Protein AF-0000000075747148 (afdb_homodimer)

Solvent-accessible surface area (backbone atoms only — not comparable to full-atom values): 17954 Å² total; per-residue (Å²): 132,79,80,72,51,64,66,56,48,50,50,40,37,49,41,50,53,35,24,72,72,64,70,42,22,40,67,69,57,52,17,61,75,68,70,52,53,68,69,58,44,52,55,50,46,50,53,37,30,73,72,53,28,33,46,72,50,90,99,42,62,33,43,66,30,76,62,20,45,56,53,25,51,53,54,46,47,45,29,48,55,43,22,47,46,33,25,64,72,48,61,38,57,66,69,58,15,46,54,37,15,65,54,39,43,75,50,56,47,70,67,60,50,51,34,48,53,50,49,53,50,45,40,60,63,35,76,69,40,26,72,67,46,48,50,48,48,52,49,21,63,73,49,74,66,52,69,85,54,54,64,62,51,51,50,47,45,49,47,50,49,28,62,71,62,64,61,116,132,80,82,72,51,65,65,56,46,51,51,40,37,49,41,51,53,35,25,73,72,65,72,42,22,40,67,68,57,52,18,62,76,67,71,51,52,66,70,59,46,52,54,50,46,49,54,36,29,74,71,52,28,31,47,69,49,90,99,43,60,33,42,66,31,75,62,21,45,55,52,27,50,53,55,44,46,46,27,48,54,44,23,46,46,36,26,64,70,47,62,36,56,66,69,59,15,46,54,39,16,65,54,39,43,76,48,56,48,70,68,58,50,53,34,49,52,50,50,53,50,45,40,61,65,35,76,69,38,25,71,67,47,49,48,49,48,51,49,20,63,72,51,74,66,52,69,84,55,55,64,61,50,52,51,46,44,50,48,51,48,29,62,71,62,64,62,114

Organism: Desulfohalobium retbaense (strain ATCC 49708 / DSM 5692 / JCM 16813 / HR100) (NCBI:txid485915)

Structure (mmCIF, N/CA/C/O backbone):
data_AF-0000000075747148-model_v1
#
loop_
_entity.id
_entity.type
_entity.pdbx_description
1 polymer 'Transcriptional regulator MntR'
#
loop_
_atom_site.group_PDB
_atom_site.id
_atom_site.type_symbol
_atom_site.label_atom_id
_atom_site.label_alt_id
_atom_site.label_comp_id
_atom_site.label_asym_id
_atom_site.label_entity_id
_atom_site.label_seq_id
_atom_site.pdbx_PDB_ins_code
_atom_site.Cartn_x
_atom_site.Cartn_y
_atom_site.Cartn_z
_atom_site.occupancy
_atom_site.B_iso_or_equiv
_atom_site.auth_seq_id
_atom_site.auth_comp_id
_atom_site.auth_asym_id
_atom_site.auth_atom_id
_atom_site.pdbx_PDB_model_num
ATOM 1 N N . MET A 1 1 ? -8.609 2.646 22.359 1 50.19 1 MET A N 1
ATOM 2 C CA . MET A 1 1 ? -9.633 3.238 21.516 1 50.19 1 MET A CA 1
ATOM 3 C C . MET A 1 1 ? -9.828 2.41 20.25 1 50.19 1 MET A C 1
ATOM 5 O O . MET A 1 1 ? -8.898 1.751 19.781 1 50.19 1 MET A O 1
ATOM 9 N N . ALA A 1 2 ? -11.055 2.432 19.797 1 63.69 2 ALA A N 1
ATOM 10 C CA . ALA A 1 2 ? -11.383 1.629 18.625 1 63.69 2 ALA A CA 1
ATOM 11 C C . ALA A 1 2 ? -10.734 2.197 17.359 1 63.69 2 ALA A C 1
ATOM 13 O O . ALA A 1 2 ? -10.523 3.408 17.266 1 63.69 2 ALA A O 1
ATOM 14 N N . LYS A 1 3 ? -10.406 1.366 16.5 1 84.19 3 LYS A N 1
ATOM 15 C CA . LYS A 1 3 ? -9.805 1.753 15.234 1 84.19 3 LYS A CA 1
ATOM 16 C C . LYS A 1 3 ? -10.766 2.586 14.398 1 84.19 3 LYS A C 1
ATOM 18 O O . LYS A 1 3 ? -11.938 2.238 14.266 1 84.19 3 LYS A O 1
ATOM 23 N N . LEU A 1 4 ? -10.383 3.701 14.086 1 92.94 4 LEU A N 1
ATOM 24 C CA . LEU A 1 4 ? -11.172 4.574 13.227 1 92.94 4 LEU A CA 1
ATOM 25 C C . LEU A 1 4 ? -11.352 3.957 11.844 1 92.94 4 LEU A C 1
ATOM 27 O O . LEU A 1 4 ? -10.453 3.291 11.336 1 92.94 4 LEU A O 1
ATOM 31 N N . SER A 1 5 ? -12.562 4.16 11.289 1 94.75 5 SER A N 1
ATOM 32 C CA . SER A 1 5 ? -12.758 3.773 9.891 1 94.75 5 SER A CA 1
ATOM 33 C C . SER A 1 5 ? -11.875 4.605 8.961 1 94.75 5 SER A C 1
ATOM 35 O O . SER A 1 5 ? -11.477 5.719 9.305 1 94.75 5 SER A O 1
ATOM 37 N N . PRO A 1 6 ? -11.625 4.039 7.762 1 95.19 6 PRO A N 1
ATOM 38 C CA . PRO A 1 6 ? -10.836 4.805 6.789 1 95.19 6 PRO A CA 1
ATOM 39 C C . PRO A 1 6 ? -11.438 6.176 6.5 1 95.19 6 PRO A C 1
ATOM 41 O O . PRO A 1 6 ? -10.711 7.164 6.391 1 95.19 6 PRO A O 1
ATOM 44 N N . THR A 1 7 ? -12.75 6.223 6.43 1 95.62 7 THR A N 1
ATOM 45 C CA . THR A 1 7 ? -13.422 7.484 6.148 1 95.62 7 THR A CA 1
ATOM 46 C C . THR A 1 7 ? -13.188 8.484 7.273 1 95.62 7 THR A C 1
ATOM 48 O O . THR A 1 7 ? -12.859 9.648 7.02 1 95.62 7 THR A O 1
ATOM 51 N N . LEU A 1 8 ? -13.344 8.078 8.461 1 96.81 8 LEU A N 1
ATOM 52 C CA . LEU A 1 8 ? -13.133 8.977 9.594 1 96.81 8 LEU A CA 1
ATOM 53 C C . LEU A 1 8 ? -11.672 9.406 9.688 1 96.81 8 LEU A C 1
ATOM 55 O O . LEU A 1 8 ? -11.383 10.539 10.086 1 96.81 8 LEU A O 1
ATOM 59 N N . GLU A 1 9 ? -10.781 8.484 9.305 1 96.75 9 GLU A N 1
ATOM 60 C CA . GLU A 1 9 ? -9.375 8.867 9.234 1 96.75 9 GLU A CA 1
ATOM 61 C C . GLU A 1 9 ? -9.148 9.984 8.219 1 96.75 9 GLU A C 1
ATOM 63 O O . GLU A 1 9 ? -8.391 10.922 8.484 1 96.75 9 GLU A O 1
ATOM 68 N N . ASP A 1 10 ? -9.805 9.891 7.152 1 97 10 ASP A N 1
ATOM 69 C CA . ASP A 1 10 ? -9.68 10.914 6.117 1 97 10 ASP A CA 1
ATOM 70 C C . ASP A 1 10 ? -10.18 12.266 6.617 1 97 10 ASP A C 1
ATOM 72 O O . ASP A 1 10 ? -9.578 13.305 6.32 1 97 10 ASP A O 1
ATOM 76 N N . TYR A 1 11 ? -11.281 12.234 7.312 1 97.19 11 TYR A N 1
ATOM 77 C CA . TYR A 1 11 ? -11.812 13.469 7.879 1 97.19 11 TYR A CA 1
ATOM 78 C C . TYR A 1 11 ? -10.836 14.078 8.875 1 97.19 11 TYR A C 1
ATOM 80 O O . TYR A 1 11 ? -10.602 15.289 8.875 1 97.19 11 TYR A O 1
ATOM 88 N N . LEU A 1 12 ? -10.328 13.242 9.695 1 96.5 12 LEU A N 1
ATOM 89 C CA . LEU A 1 12 ? -9.375 13.711 10.695 1 96.5 12 LEU A CA 1
ATOM 90 C C . LEU A 1 12 ? -8.148 14.32 10.031 1 96.5 12 LEU A C 1
ATOM 92 O O . LEU A 1 12 ? -7.652 15.367 10.469 1 96.5 12 LEU A O 1
ATOM 96 N N . GLU A 1 13 ? -7.68 13.648 9.062 1 96.06 13 GLU A N 1
ATOM 97 C CA . GLU A 1 13 ? -6.539 14.148 8.305 1 96.06 13 GLU A CA 1
ATOM 98 C C . GLU A 1 13 ? -6.84 15.516 7.699 1 96.06 13 GLU A C 1
ATOM 100 O O . GLU A 1 13 ? -5.992 16.422 7.73 1 96.06 13 GLU A O 1
ATOM 105 N N . THR A 1 14 ? -7.988 15.672 7.125 1 96.31 14 THR A N 1
ATOM 106 C CA . THR A 1 14 ? -8.398 16.922 6.484 1 96.31 14 THR A CA 1
ATOM 107 C C . THR A 1 14 ? -8.508 18.047 7.508 1 96.31 14 THR A C 1
ATOM 109 O O . THR A 1 14 ? -8.055 19.156 7.262 1 96.31 14 THR A O 1
ATOM 112 N N . ILE A 1 15 ? -9.078 17.703 8.617 1 96.62 15 ILE A N 1
ATOM 113 C CA . ILE A 1 15 ? -9.219 18.703 9.68 1 96.62 15 ILE A CA 1
ATOM 114 C C . ILE A 1 15 ? -7.832 19.141 10.156 1 96.62 15 ILE A C 1
ATOM 116 O O . ILE A 1 15 ? -7.59 20.328 10.352 1 96.62 15 ILE A O 1
ATOM 120 N N . PHE A 1 16 ? -6.945 18.188 10.336 1 96.06 16 PHE A N 1
ATOM 121 C CA . PHE A 1 16 ? -5.57 18.469 10.734 1 96.06 16 PHE A CA 1
ATOM 122 C C . PHE A 1 16 ? -4.914 19.438 9.758 1 96.06 16 PHE A C 1
ATOM 124 O O . PHE A 1 16 ? -4.301 20.422 10.164 1 96.06 16 PHE A O 1
ATOM 131 N N . LEU A 1 17 ? -5.047 19.141 8.516 1 93.94 17 LEU A N 1
ATOM 132 C CA . LEU A 1 17 ? -4.43 19.953 7.473 1 93.94 17 LEU A CA 1
ATOM 133 C C . LEU A 1 17 ? -5.016 21.375 7.465 1 93.94 17 LEU A C 1
ATOM 135 O O . LEU A 1 17 ? -4.273 22.359 7.422 1 93.94 17 LEU A O 1
ATOM 139 N N . LEU A 1 18 ? -6.301 21.484 7.5 1 94.5 18 LEU A N 1
ATOM 140 C CA . LEU A 1 18 ? -6.984 22.766 7.434 1 94.5 18 LEU A CA 1
ATOM 141 C C . LEU A 1 18 ? -6.688 23.609 8.672 1 94.5 18 LEU A C 1
ATOM 143 O O . LEU A 1 18 ? -6.539 24.828 8.578 1 94.5 18 LEU A O 1
ATOM 147 N N . GLU A 1 19 ? -6.645 22.938 9.789 1 92.19 19 GLU A N 1
ATOM 148 C CA . GLU A 1 19 ? -6.316 23.641 11.023 1 92.19 19 GLU A CA 1
ATOM 149 C C . GLU A 1 19 ? -4.891 24.188 10.984 1 92.19 19 GLU A C 1
ATOM 151 O O . GLU A 1 19 ? -4.625 25.281 11.477 1 92.19 19 GLU A O 1
ATOM 156 N N . SER A 1 20 ? -4.035 23.406 10.461 1 87.81 20 SER A N 1
ATOM 157 C CA . SER A 1 20 ? -2.637 23.812 10.359 1 87.81 20 SER A CA 1
ATOM 158 C C . SER A 1 20 ? -2.48 25 9.414 1 87.81 20 SER A C 1
ATOM 160 O O . SER A 1 20 ? -1.594 25.828 9.602 1 87.81 20 SER A O 1
ATOM 162 N N . GLU A 1 21 ? -3.332 25.078 8.453 1 86.19 21 GLU A N 1
ATOM 163 C CA . GLU A 1 21 ? -3.254 26.141 7.449 1 86.19 21 GLU A CA 1
ATOM 164 C C . GLU A 1 21 ? -4.02 27.391 7.898 1 86.19 21 GLU A C 1
ATOM 166 O O . GLU A 1 21 ? -3.57 28.516 7.676 1 86.19 21 GLU A O 1
ATOM 171 N N . HIS A 1 22 ? -5.25 27.234 8.398 1 81 22 HIS A N 1
ATOM 172 C CA . HIS A 1 22 ? -6.145 28.359 8.641 1 81 22 HIS A CA 1
ATOM 173 C C . HIS A 1 22 ? -6.543 28.453 10.109 1 81 22 HIS A C 1
ATOM 175 O O . HIS A 1 22 ? -7.5 29.141 10.461 1 81 22 HIS A O 1
ATOM 181 N N . LYS A 1 23 ? -5.918 27.703 10.945 1 77.38 23 LYS A N 1
ATOM 182 C CA . LYS A 1 23 ? -6.152 27.688 12.383 1 77.38 23 LYS A CA 1
ATOM 183 C C . LYS A 1 23 ? -7.402 26.891 12.727 1 77.38 23 LYS A C 1
ATOM 185 O O . LYS A 1 23 ? -7.527 26.359 13.836 1 77.38 23 LYS A O 1
ATOM 190 N N . ALA A 1 24 ? -8.445 26.969 11.836 1 81.19 24 ALA A N 1
ATOM 191 C CA . ALA A 1 24 ? -9.625 26.141 12.055 1 81.19 24 ALA A CA 1
ATOM 192 C C . ALA A 1 24 ? -10.172 25.609 10.734 1 81.19 24 ALA A C 1
ATOM 194 O O . ALA A 1 24 ? -9.914 26.172 9.672 1 81.19 24 ALA A O 1
ATOM 195 N N . ALA A 1 25 ? -10.93 24.422 10.914 1 91.5 25 ALA A N 1
ATOM 196 C CA . ALA A 1 25 ? -11.531 23.812 9.734 1 91.5 25 ALA A CA 1
ATOM 197 C C . ALA A 1 25 ? -13.039 24.062 9.695 1 91.5 25 ALA A C 1
ATOM 199 O O . ALA A 1 25 ? -13.75 23.797 10.664 1 91.5 25 ALA A O 1
ATOM 200 N N . ARG A 1 26 ? -13.484 24.625 8.641 1 92.12 26 ARG A N 1
ATOM 201 C CA . ARG A 1 26 ? -14.922 24.828 8.461 1 92.12 26 ARG A CA 1
ATOM 202 C C . ARG A 1 26 ? -15.539 23.656 7.695 1 92.12 26 ARG A C 1
ATOM 204 O O . ARG A 1 26 ? -14.914 23.109 6.789 1 92.12 26 ARG A O 1
ATOM 211 N N . PRO A 1 27 ? -16.797 23.344 8.094 1 93.19 27 PRO A N 1
ATOM 212 C CA . PRO A 1 27 ? -17.453 22.203 7.43 1 93.19 27 PRO A CA 1
ATOM 213 C C . PRO A 1 27 ? -17.453 22.344 5.906 1 93.19 27 PRO A C 1
ATOM 215 O O . PRO A 1 27 ? -17.266 21.344 5.199 1 93.19 27 PRO A O 1
ATOM 218 N N . LYS A 1 28 ? -17.609 23.547 5.426 1 92.38 28 LYS A N 1
ATOM 219 C CA . LYS A 1 28 ? -17.609 23.75 3.98 1 92.38 28 LYS A CA 1
ATOM 220 C C . LYS A 1 28 ? -16.266 23.406 3.361 1 92.38 28 LYS A C 1
ATOM 222 O O . LYS A 1 28 ? -16.203 22.812 2.279 1 92.38 28 LYS A O 1
ATOM 227 N N . ASP A 1 29 ? -15.25 23.781 4.016 1 94.12 29 ASP A N 1
ATOM 228 C CA . ASP A 1 29 ? -13.898 23.5 3.527 1 94.12 29 ASP A CA 1
ATOM 229 C C . ASP A 1 29 ? -13.602 22 3.582 1 94.12 29 ASP A C 1
ATOM 231 O O . ASP A 1 29 ? -12.938 21.453 2.691 1 94.12 29 ASP A O 1
ATOM 235 N N . ILE A 1 30 ? -14.047 21.344 4.582 1 95.44 30 ILE A N 1
ATOM 236 C CA . ILE A 1 30 ? -13.867 19.906 4.73 1 95.44 30 ILE A CA 1
ATOM 237 C C . ILE A 1 30 ? -14.57 19.188 3.584 1 95.44 30 ILE A C 1
ATOM 239 O O . ILE A 1 30 ? -13.984 18.297 2.953 1 95.44 30 ILE A O 1
ATOM 243 N N . ALA A 1 31 ? -15.797 19.641 3.33 1 95.62 31 ALA A N 1
ATOM 244 C CA . ALA A 1 31 ? -16.578 19.047 2.256 1 95.62 31 ALA A CA 1
ATOM 245 C C . ALA A 1 31 ? -15.875 19.203 0.91 1 95.62 31 ALA A C 1
ATOM 247 O O . ALA A 1 31 ? -15.82 18.25 0.12 1 95.62 31 ALA A O 1
ATOM 248 N N . SER A 1 32 ? -15.352 20.359 0.679 1 95.06 32 SER A N 1
ATOM 249 C CA . SER A 1 32 ? -14.656 20.641 -0.569 1 95.06 32 SER A CA 1
ATOM 250 C C . SER A 1 32 ? -13.391 19.812 -0.707 1 95.06 32 SER A C 1
ATOM 252 O O . SER A 1 32 ? -13.117 19.25 -1.773 1 95.06 32 SER A O 1
ATOM 254 N N . ASN A 1 33 ? -12.633 19.672 0.36 1 93.88 33 ASN A N 1
ATOM 255 C CA . ASN A 1 33 ? -11.375 18.938 0.344 1 93.88 33 ASN A CA 1
ATOM 256 C C . ASN A 1 33 ? -11.602 17.453 0.092 1 93.88 33 ASN A C 1
ATOM 258 O O . ASN A 1 33 ? -10.797 16.797 -0.569 1 93.88 33 ASN A O 1
ATOM 262 N N . LEU A 1 34 ? -12.641 16.938 0.629 1 95.44 34 LEU A N 1
ATOM 263 C CA . LEU A 1 34 ? -12.914 15.508 0.524 1 95.44 34 LEU A CA 1
ATOM 264 C C . LEU A 1 34 ? -13.852 15.211 -0.637 1 95.44 34 LEU A C 1
ATOM 266 O O . LEU A 1 34 ? -14.102 14.055 -0.967 1 9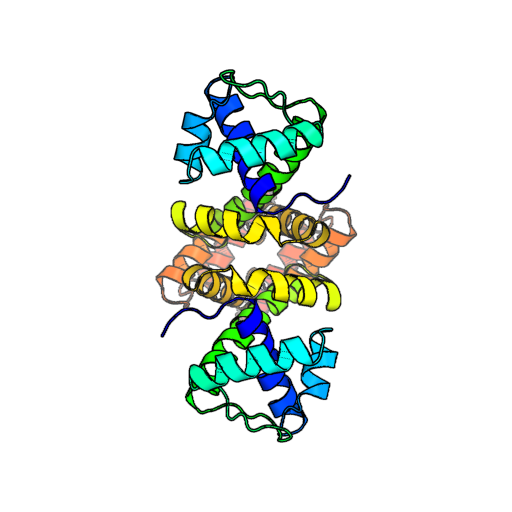5.44 34 LEU A O 1
ATOM 270 N N . ASN A 1 35 ? -14.398 16.234 -1.273 1 95.69 35 ASN A N 1
ATOM 271 C CA . ASN A 1 35 ? -15.359 16.109 -2.367 1 95.69 35 ASN A CA 1
ATOM 272 C C . ASN A 1 35 ? -16.578 15.289 -1.955 1 95.69 35 ASN A C 1
ATOM 274 O O . ASN A 1 35 ? -16.922 14.305 -2.611 1 95.69 35 ASN A O 1
ATOM 278 N N . VAL A 1 36 ? -17.188 15.688 -0.849 1 96.62 36 VAL A N 1
ATOM 279 C CA . VAL A 1 36 ? -18.391 15.023 -0.33 1 96.62 36 VAL A CA 1
ATOM 280 C C . VAL A 1 36 ? -19.469 16.062 -0.041 1 96.62 36 VAL A C 1
ATOM 282 O O . VAL A 1 36 ? -19.203 17.266 -0.069 1 96.62 36 VAL A O 1
ATOM 285 N N . GLN A 1 37 ? -20.625 15.578 0.269 1 95.12 37 GLN A N 1
ATOM 286 C CA . GLN A 1 37 ? -21.766 16.438 0.577 1 95.12 37 GLN A CA 1
ATOM 287 C C . GLN A 1 37 ? -21.719 16.906 2.031 1 95.12 37 GLN A C 1
ATOM 289 O O . GLN A 1 37 ? -21.172 16.219 2.893 1 95.12 37 GLN A O 1
ATOM 294 N N . ARG A 1 38 ? -22.391 18.047 2.246 1 91.62 38 ARG A N 1
ATOM 295 C CA . ARG A 1 38 ? -22.406 18.641 3.574 1 91.62 38 ARG A CA 1
ATOM 296 C C . ARG A 1 38 ? -23.016 17.688 4.598 1 91.62 38 ARG A C 1
ATOM 298 O O . ARG A 1 38 ? -22.578 17.641 5.75 1 91.62 38 ARG A O 1
ATOM 305 N N . ALA A 1 39 ? -23.938 16.969 4.164 1 93 39 ALA A N 1
ATOM 306 C CA . ALA A 1 39 ? -24.594 16.016 5.066 1 93 39 ALA A CA 1
ATOM 307 C C . ALA A 1 39 ? -23.609 14.961 5.562 1 93 39 ALA A C 1
ATOM 309 O O . ALA A 1 39 ? -23.656 14.562 6.727 1 93 39 ALA A O 1
ATOM 310 N N . SER A 1 40 ? -22.734 14.492 4.707 1 95.31 40 SER A N 1
ATOM 311 C CA . SER A 1 40 ? -21.719 13.508 5.074 1 95.31 40 SER A CA 1
ATOM 312 C C . SER A 1 40 ? -20.734 14.078 6.082 1 95.31 40 SER A C 1
ATOM 314 O O . SER A 1 40 ? -20.281 13.375 6.988 1 95.31 40 SER A O 1
ATOM 316 N N . VAL A 1 41 ? -20.5 15.32 5.918 1 96.12 41 VAL A N 1
ATOM 317 C CA . VAL A 1 41 ? -19.562 15.984 6.82 1 96.12 41 VAL A CA 1
ATOM 318 C C . VAL A 1 41 ? -20.156 16.062 8.227 1 96.12 41 VAL A C 1
ATOM 320 O O . VAL A 1 41 ? -19.484 15.742 9.211 1 96.12 41 VAL A O 1
ATOM 323 N N . THR A 1 42 ? -21.375 16.438 8.328 1 94.75 42 THR A N 1
ATOM 324 C CA . THR A 1 42 ? -22.047 16.547 9.617 1 94.75 42 THR A CA 1
ATOM 325 C C . THR A 1 42 ? -22.031 15.219 10.359 1 94.75 42 THR A C 1
ATOM 327 O O . THR A 1 42 ? -21.703 15.164 11.547 1 94.75 42 THR A O 1
ATOM 330 N N . GLY A 1 43 ? -22.422 14.18 9.633 1 95.56 43 GLY A N 1
ATOM 331 C CA . GLY A 1 43 ? -22.406 12.859 10.242 1 95.56 43 GLY A CA 1
ATOM 332 C C . GLY A 1 43 ? -21.031 12.453 10.742 1 95.56 43 GLY A C 1
ATOM 333 O O . GLY A 1 43 ? -20.891 11.922 11.844 1 95.56 43 GLY A O 1
ATOM 334 N N . ALA A 1 44 ? -20.031 12.727 10.016 1 96.81 44 ALA A N 1
ATOM 335 C CA . ALA A 1 44 ? -18.656 12.367 10.367 1 96.81 44 ALA A CA 1
ATOM 336 C C . ALA A 1 44 ? -18.172 13.188 11.562 1 96.81 44 ALA A C 1
ATOM 338 O O . ALA A 1 44 ? -17.516 12.656 12.461 1 96.81 44 ALA A O 1
ATOM 339 N N . LEU A 1 45 ? -18.547 14.414 11.562 1 96.62 45 LEU A N 1
ATOM 340 C CA . LEU A 1 45 ? -18.109 15.297 12.648 1 96.62 45 LEU A CA 1
ATOM 341 C C . LEU A 1 45 ? -18.781 14.898 13.961 1 96.62 45 LEU A C 1
ATOM 343 O O . LEU A 1 45 ? -18.156 14.961 15.023 1 96.62 45 LEU A O 1
ATOM 347 N N . GLN A 1 46 ? -19.984 14.547 13.852 1 95.88 46 GLN A N 1
ATOM 348 C CA . GLN A 1 46 ? -20.688 14.062 15.039 1 95.88 46 GLN A CA 1
ATOM 349 C C . GLN A 1 46 ? -20.047 12.797 15.578 1 95.88 46 GLN A C 1
ATOM 351 O O . GLN A 1 46 ? -19.828 12.672 16.781 1 95.88 46 GLN A O 1
ATOM 356 N N . SER A 1 47 ? -19.75 11.93 14.695 1 97 47 SER A N 1
ATOM 357 C CA . SER A 1 47 ? -19.109 10.68 15.086 1 97 47 SER A CA 1
ATOM 358 C C . SER A 1 47 ? -17.75 10.938 15.742 1 97 47 SER A C 1
ATOM 360 O O . SER A 1 47 ? -17.438 10.352 16.781 1 97 47 SER A O 1
ATOM 362 N N . LEU A 1 48 ? -16.969 11.82 15.164 1 97.81 48 LEU A N 1
ATOM 363 C CA . LEU A 1 48 ? -15.656 12.164 15.695 1 97.81 48 LEU A CA 1
ATOM 364 C C . LEU A 1 48 ? -15.773 12.867 17.047 1 97.81 48 LEU A C 1
ATOM 366 O O . LEU A 1 48 ? -14.961 12.641 17.938 1 97.81 48 LEU A O 1
ATOM 370 N N . SER A 1 49 ? -16.766 13.688 17.156 1 97.06 49 SER A N 1
ATOM 371 C CA . SER A 1 49 ? -17.016 14.383 18.422 1 97.06 49 SER A CA 1
ATOM 372 C C . SER A 1 49 ? -17.391 13.414 19.531 1 97.06 49 SER A C 1
ATOM 374 O O . SER A 1 49 ? -16.922 13.531 20.656 1 97.06 49 SER A O 1
ATOM 376 N N . GLU A 1 50 ? -18.203 12.516 19.188 1 96.62 50 GLU A N 1
ATOM 377 C CA . GLU A 1 50 ? -18.641 11.492 20.141 1 96.62 50 GLU A CA 1
ATOM 378 C C . GLU A 1 50 ? -17.453 10.672 20.641 1 96.62 50 GLU A C 1
ATOM 380 O O . GLU A 1 50 ? -17.438 10.211 21.781 1 96.62 50 GLU A O 1
ATOM 385 N N . LYS A 1 51 ? -16.484 10.523 19.781 1 97.12 51 LYS A N 1
ATOM 386 C CA . LYS A 1 51 ? -15.289 9.758 20.125 1 97.12 51 LYS A CA 1
ATOM 387 C C . LYS A 1 51 ? -14.266 10.633 20.844 1 97.12 51 LYS A C 1
ATOM 389 O O . LYS A 1 51 ? -13.195 10.156 21.219 1 97.12 51 LYS A O 1
ATOM 394 N N . GLY A 1 52 ? -14.594 11.922 20.984 1 97.19 52 GLY A N 1
ATOM 395 C CA . GLY A 1 52 ? -13.75 12.852 21.719 1 97.19 52 GLY A CA 1
ATOM 396 C C . GLY A 1 52 ? -12.555 13.328 20.922 1 97.19 52 GLY A C 1
ATOM 397 O O . GLY A 1 52 ? -11.539 13.734 21.484 1 97.19 52 GLY A O 1
ATOM 398 N N . LEU A 1 53 ? -12.664 13.305 19.547 1 98 53 LEU A N 1
AT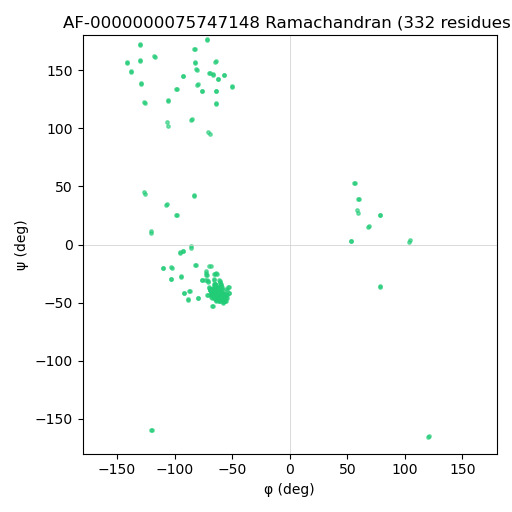OM 399 C CA . LEU A 1 53 ? -11.5 13.586 18.719 1 98 53 LEU A CA 1
ATOM 400 C C . LEU A 1 53 ? -11.562 15 18.141 1 98 53 LEU A C 1
ATOM 402 O O . LEU A 1 53 ? -10.539 15.555 17.734 1 98 53 LEU A O 1
ATOM 406 N N . VAL A 1 54 ? -12.781 15.562 18.141 1 97.69 54 VAL A N 1
ATOM 407 C CA . VAL A 1 54 ? -12.914 16.922 17.625 1 97.69 54 VAL A CA 1
ATOM 408 C C . VAL A 1 54 ? -13.852 17.734 18.516 1 97.69 54 VAL A C 1
ATOM 410 O O . VAL A 1 54 ? -14.703 17.156 19.203 1 97.69 54 VAL A O 1
ATOM 413 N N . ASN A 1 55 ? -13.594 18.984 18.578 1 96.06 55 ASN A N 1
ATOM 414 C CA . ASN A 1 55 ? -14.562 19.953 19.094 1 96.06 55 ASN A CA 1
ATOM 415 C C . ASN A 1 55 ? -15.516 20.422 18 1 96.06 55 ASN A C 1
ATOM 417 O O . ASN A 1 55 ? -15.109 21.109 17.062 1 96.06 55 ASN A O 1
ATOM 421 N N . TYR A 1 56 ? -16.656 19.938 18.156 1 93 56 TYR A N 1
ATOM 422 C CA . TYR A 1 56 ? -17.625 20.234 17.094 1 93 56 TYR A CA 1
ATOM 423 C C . TYR A 1 56 ? -18.891 20.844 17.672 1 93 56 TYR A C 1
ATOM 425 O O . TYR A 1 56 ? -19.453 20.328 18.641 1 93 56 TYR A O 1
ATOM 433 N N . GLN A 1 57 ? -19.266 22.047 17.219 1 88.5 57 GLN A N 1
ATOM 434 C CA . GLN A 1 57 ? -20.547 22.703 17.438 1 88.5 57 GLN A CA 1
ATOM 435 C C . GLN A 1 57 ? -21.141 23.188 16.109 1 88.5 57 GLN A C 1
ATOM 437 O O . GLN A 1 57 ? -20.406 23.672 15.234 1 88.5 57 GLN A O 1
ATOM 442 N N . PRO A 1 58 ? -22.406 22.984 16.016 1 84.31 58 PRO A N 1
ATOM 443 C CA . PRO A 1 58 ? -23.031 23.422 14.766 1 84.31 58 PRO A CA 1
ATOM 444 C C . PRO A 1 58 ? -22.672 24.859 14.391 1 84.31 58 PRO A C 1
ATOM 446 O O . PRO A 1 58 ? -22.578 25.719 15.273 1 84.31 58 PRO A O 1
ATOM 449 N N . TYR A 1 59 ? -22.359 25.109 13.148 1 80.5 59 TYR A N 1
ATOM 450 C CA . TYR A 1 59 ? -22.109 26.406 12.547 1 80.5 59 TYR A CA 1
ATOM 451 C C . TYR A 1 59 ? -20.828 27.031 13.094 1 80.5 59 TYR A C 1
ATOM 453 O O . TYR A 1 59 ? -20.641 28.25 13.031 1 80.5 59 TYR A O 1
ATOM 461 N N . SER A 1 60 ? -20.078 26.188 13.711 1 86.62 60 SER A N 1
ATOM 462 C CA . SER A 1 60 ? -18.797 26.656 14.227 1 86.62 60 SER A CA 1
ATOM 463 C C . SER A 1 60 ? -17.625 25.922 13.555 1 86.62 60 SER A C 1
ATOM 465 O O . SER A 1 60 ? -17.828 24.922 12.883 1 86.62 60 SER A O 1
ATOM 467 N N . ALA A 1 61 ? -16.484 26.594 13.703 1 91.12 61 ALA A N 1
ATOM 468 C CA . ALA A 1 61 ? -15.273 25.938 13.211 1 91.12 61 ALA A CA 1
ATOM 469 C C . ALA A 1 61 ? -14.945 24.703 14.023 1 91.12 61 ALA A C 1
ATOM 471 O O . ALA A 1 61 ? -15.25 24.625 15.219 1 91.12 61 ALA A O 1
ATOM 472 N N . VAL A 1 62 ? -14.406 23.75 13.375 1 95.31 62 VAL A N 1
ATOM 473 C CA . VAL A 1 62 ? -14.055 22.484 13.984 1 95.31 62 VAL A CA 1
ATOM 474 C C . VAL A 1 62 ? -12.562 22.469 14.328 1 95.31 62 VAL A C 1
ATOM 476 O O . VAL A 1 62 ? -11.734 22.922 13.539 1 95.31 62 VAL A O 1
ATOM 479 N N . THR A 1 63 ? -12.266 22.016 15.531 1 94.81 63 THR A N 1
ATOM 480 C CA . THR A 1 63 ? -10.875 21.875 15.938 1 94.81 63 THR A CA 1
ATOM 481 C C . THR A 1 63 ? -10.625 20.484 16.516 1 94.81 63 THR A C 1
ATOM 483 O O . THR A 1 63 ? -11.562 19.812 16.938 1 94.81 63 THR A O 1
ATOM 486 N N . LEU A 1 64 ? -9.391 20.125 16.5 1 96.25 64 LEU A N 1
ATOM 487 C CA . LEU A 1 64 ? -9 18.844 17.094 1 96.25 64 LEU A CA 1
ATOM 488 C C . LEU A 1 64 ? -8.875 18.969 18.609 1 96.25 64 LEU A C 1
ATOM 490 O O . LEU A 1 64 ? -8.383 19.984 19.109 1 96.25 64 LEU A O 1
ATOM 494 N N . THR A 1 65 ? -9.383 17.953 19.344 1 96.88 65 THR A N 1
ATOM 495 C CA . THR A 1 65 ? -9.008 17.844 20.75 1 96.88 65 THR A CA 1
ATOM 496 C C . THR A 1 65 ? -7.551 17.391 20.875 1 96.88 65 THR A C 1
ATOM 498 O O . THR A 1 65 ? -6.879 17.141 19.875 1 96.88 65 THR A O 1
ATOM 501 N N . SER A 1 66 ? -7.055 17.328 22.125 1 96.12 66 SER A N 1
ATOM 502 C CA . SER A 1 66 ? -5.703 16.828 22.344 1 96.12 66 SER A CA 1
ATOM 503 C C . SER A 1 66 ? -5.562 15.391 21.844 1 96.12 66 SER A C 1
ATOM 505 O O . SER A 1 66 ? -4.566 15.047 21.203 1 96.12 66 SER A O 1
ATOM 507 N N . GLU A 1 67 ? -6.555 14.625 22.141 1 96.5 67 GLU A N 1
ATOM 508 C CA . GLU A 1 67 ? -6.559 13.242 21.672 1 96.5 67 GLU A CA 1
ATOM 509 C C . GLU A 1 67 ? -6.715 13.18 20.156 1 96.5 67 GLU A C 1
ATOM 511 O O . GLU A 1 67 ? -6.059 12.367 19.484 1 96.5 67 GLU A O 1
ATOM 516 N N . GLY A 1 68 ? -7.594 14.047 19.609 1 96.69 68 GLY A N 1
ATOM 517 C CA . GLY A 1 68 ? -7.754 14.133 18.172 1 96.69 68 GLY A CA 1
ATOM 518 C C . GLY A 1 68 ? -6.469 14.484 17.438 1 96.69 68 GLY A C 1
ATOM 519 O O . GLY A 1 68 ? -6.172 13.922 16.391 1 96.69 68 GLY A O 1
ATOM 520 N N . PHE A 1 69 ? -5.738 15.32 18.078 1 94.25 69 PHE A N 1
ATOM 521 C CA . PHE A 1 69 ? -4.461 15.734 17.516 1 94.25 69 PHE A CA 1
ATOM 522 C C . PHE A 1 69 ? -3.471 14.578 17.5 1 94.25 69 PHE A C 1
ATOM 524 O O . PHE A 1 69 ? -2.771 14.367 16.5 1 94.25 69 PHE A O 1
ATOM 531 N N . ARG A 1 70 ? -3.422 13.867 18.5 1 94.5 70 ARG A N 1
ATOM 532 C CA . ARG A 1 70 ? -2.529 12.719 18.594 1 94.5 70 ARG A CA 1
ATOM 533 C C . ARG A 1 70 ? -2.865 11.68 17.531 1 94.5 70 ARG A C 1
ATOM 535 O O . ARG A 1 70 ? -1.975 11.188 16.844 1 94.5 70 ARG A O 1
ATOM 542 N N . VAL A 1 71 ? -4.117 11.438 17.359 1 95.12 71 VAL A N 1
ATOM 543 C CA . VAL A 1 71 ? -4.559 10.438 16.391 1 95.12 71 VAL A CA 1
ATOM 544 C C . VAL A 1 71 ? -4.332 10.961 14.977 1 95.12 71 VAL A C 1
ATOM 546 O O . VAL A 1 71 ? -3.838 10.234 14.117 1 95.12 71 VAL A O 1
ATOM 549 N N . ALA A 1 72 ? -4.676 12.203 14.773 1 95.5 72 ALA A N 1
ATOM 550 C CA . ALA A 1 72 ? -4.508 12.805 13.461 1 95.5 72 ALA A CA 1
ATOM 551 C C . ALA A 1 72 ? -3.041 12.805 13.031 1 95.5 72 ALA A C 1
ATOM 553 O O . ALA A 1 72 ? -2.727 12.555 11.867 1 95.5 72 ALA A O 1
ATOM 554 N N . THR A 1 73 ? -2.127 13.062 13.961 1 94.75 73 THR A N 1
ATOM 555 C CA . THR A 1 73 ? -0.698 13.094 13.672 1 94.75 73 THR A CA 1
ATOM 556 C C . THR A 1 73 ? -0.213 11.719 13.219 1 94.75 73 THR A C 1
ATOM 558 O O . THR A 1 73 ? 0.607 11.609 12.305 1 94.75 73 THR A O 1
ATOM 561 N N . LYS A 1 74 ? -0.747 10.711 13.852 1 94 74 LYS A N 1
ATOM 562 C CA . LYS A 1 74 ? -0.385 9.352 13.469 1 94 74 LYS A CA 1
ATOM 563 C C . LYS A 1 74 ? -0.874 9.031 12.055 1 94 74 LYS A C 1
ATOM 565 O O . LYS A 1 74 ? -0.142 8.43 11.266 1 94 74 LYS A O 1
ATOM 570 N N . VAL A 1 75 ? -2.09 9.469 11.789 1 95.12 75 VAL A N 1
ATOM 571 C CA . VAL A 1 75 ? -2.684 9.211 10.484 1 95.12 75 VAL A CA 1
ATOM 572 C C . VAL A 1 75 ? -1.893 9.953 9.406 1 95.12 75 VAL A C 1
ATOM 574 O O . VAL A 1 75 ? -1.56 9.383 8.367 1 95.12 75 VAL A O 1
ATOM 577 N N . VAL A 1 76 ? -1.576 11.172 9.648 1 95.12 76 VAL A N 1
ATOM 578 C CA . VAL A 1 76 ? -0.849 12.008 8.703 1 95.12 76 VAL A CA 1
ATOM 579 C C . VAL A 1 76 ? 0.559 11.453 8.492 1 95.12 76 VAL A C 1
ATOM 581 O O . VAL A 1 76 ? 1.083 11.469 7.379 1 95.12 76 VAL A O 1
ATOM 584 N N . HIS A 1 77 ? 1.13 11.008 9.57 1 95.12 77 HIS A N 1
ATOM 585 C CA . HIS A 1 77 ? 2.471 10.445 9.492 1 95.12 77 HIS A CA 1
ATOM 586 C C . HIS A 1 77 ? 2.506 9.234 8.562 1 95.12 77 HIS A C 1
ATOM 588 O O . HIS A 1 77 ? 3.406 9.117 7.73 1 95.12 77 HIS A O 1
ATOM 594 N N . ARG A 1 78 ? 1.563 8.344 8.703 1 96.12 78 ARG A N 1
ATOM 595 C CA . ARG A 1 78 ? 1.476 7.172 7.832 1 96.12 78 ARG A CA 1
ATOM 596 C C . ARG A 1 78 ? 1.396 7.582 6.367 1 96.12 78 ARG A C 1
ATOM 598 O O . ARG A 1 78 ? 2.137 7.062 5.527 1 96.12 78 ARG A O 1
ATOM 605 N N . HIS A 1 79 ? 0.575 8.547 6.129 1 96.81 79 HIS A N 1
ATOM 606 C CA . HIS A 1 79 ? 0.387 9.078 4.785 1 96.81 79 HIS A CA 1
ATOM 607 C C . HIS A 1 79 ? 1.684 9.664 4.234 1 96.81 79 HIS A C 1
ATOM 609 O O . HIS A 1 79 ? 2.064 9.383 3.098 1 96.81 79 HIS A O 1
ATOM 615 N N . ARG A 1 80 ? 2.348 10.406 5.051 1 96.12 80 ARG A N 1
ATOM 616 C CA . ARG A 1 80 ? 3.559 11.102 4.629 1 96.12 80 ARG A CA 1
ATOM 617 C C . ARG A 1 80 ? 4.684 10.117 4.336 1 96.12 80 ARG A C 1
ATOM 619 O O . ARG A 1 80 ? 5.43 10.281 3.369 1 96.12 80 ARG A O 1
ATOM 626 N N . VAL A 1 81 ? 4.832 9.141 5.152 1 96.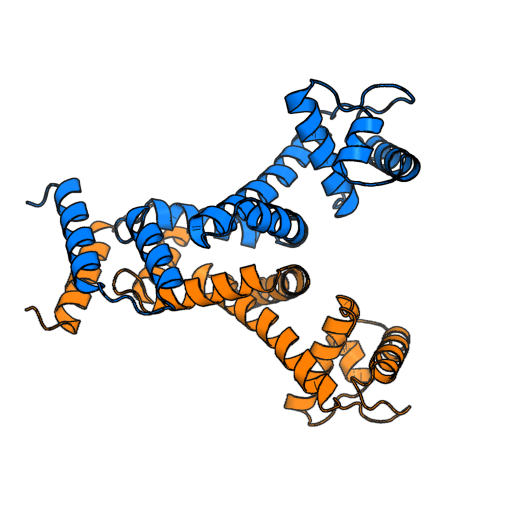5 81 VAL A N 1
ATOM 627 C CA . VAL A 1 81 ? 5.871 8.133 4.957 1 96.5 81 VAL A CA 1
ATOM 628 C C . VAL A 1 81 ? 5.645 7.406 3.631 1 96.5 81 VAL A C 1
ATOM 630 O O . VAL A 1 81 ? 6.578 7.227 2.848 1 96.5 81 VAL A O 1
ATOM 633 N N . LEU A 1 82 ? 4.41 7.004 3.375 1 97.88 82 LEU A N 1
ATOM 634 C CA . LEU A 1 82 ? 4.078 6.305 2.137 1 97.88 82 LEU A CA 1
ATOM 635 C C . LEU A 1 82 ? 4.305 7.203 0.927 1 97.88 82 LEU A C 1
ATOM 637 O O . LEU A 1 82 ? 4.898 6.777 -0.066 1 97.88 82 LEU A O 1
ATOM 641 N N . ALA A 1 83 ? 3.859 8.438 1.061 1 97.31 83 ALA A N 1
ATOM 642 C CA . ALA A 1 83 ? 4.035 9.383 -0.037 1 97.31 83 ALA A CA 1
ATOM 643 C C . ALA A 1 83 ? 5.512 9.602 -0.345 1 97.31 83 ALA A C 1
ATOM 645 O O . ALA A 1 83 ? 5.906 9.664 -1.513 1 97.31 83 ALA A O 1
ATOM 646 N N . GLU A 1 84 ? 6.297 9.703 0.676 1 96.06 84 GLU A N 1
ATOM 647 C CA . GLU A 1 84 ? 7.734 9.883 0.507 1 96.06 84 GLU A CA 1
ATOM 648 C C . GLU A 1 84 ? 8.359 8.695 -0.217 1 96.06 84 GLU A C 1
ATOM 650 O O . GLU A 1 84 ? 9.148 8.875 -1.147 1 96.06 84 GLU A O 1
ATOM 655 N N . PHE A 1 85 ? 8.062 7.508 0.186 1 97.88 85 PHE A N 1
ATOM 656 C CA . PHE A 1 85 ? 8.602 6.312 -0.453 1 97.88 85 PHE A CA 1
ATOM 657 C C . PHE A 1 85 ? 8.203 6.258 -1.923 1 97.88 85 PHE A C 1
ATOM 659 O O . PHE A 1 85 ? 9.047 6.039 -2.793 1 97.88 85 PHE A O 1
ATOM 666 N N . LEU A 1 86 ? 6.906 6.5 -2.168 1 98 86 LEU A N 1
ATOM 667 C CA . LEU A 1 86 ? 6.379 6.395 -3.525 1 98 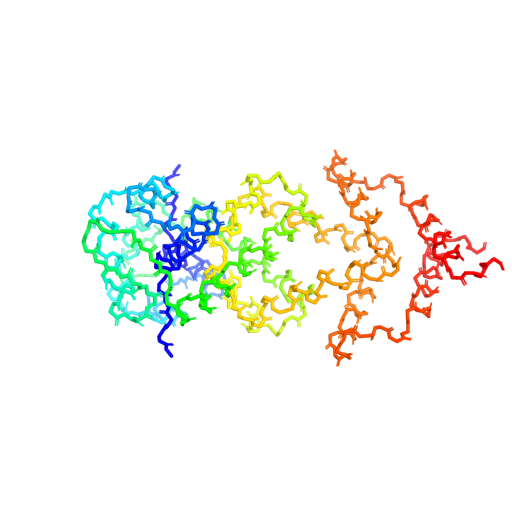86 LEU A CA 1
ATOM 668 C C . LEU A 1 86 ? 6.984 7.461 -4.43 1 98 86 LEU A C 1
ATOM 670 O O . LEU A 1 86 ? 7.309 7.188 -5.586 1 98 86 LEU A O 1
ATOM 674 N N . GLN A 1 87 ? 7.16 8.633 -3.906 1 96.75 87 GLN A N 1
ATOM 675 C CA . GLN A 1 87 ? 7.664 9.742 -4.707 1 96.75 87 GLN A CA 1
ATOM 676 C C . GLN A 1 87 ? 9.18 9.656 -4.871 1 96.75 87 GLN A C 1
ATOM 678 O O . GLN A 1 87 ? 9.695 9.766 -5.984 1 96.75 87 GLN A O 1
ATOM 683 N N . THR A 1 88 ? 9.875 9.414 -3.816 1 94.94 88 THR A N 1
ATOM 684 C CA . THR A 1 88 ? 11.328 9.523 -3.809 1 94.94 88 THR A CA 1
ATOM 685 C C . THR A 1 88 ? 11.977 8.219 -4.258 1 94.94 88 THR A C 1
ATOM 687 O O . THR A 1 88 ? 12.961 8.227 -4.996 1 94.94 88 THR A O 1
ATOM 690 N N . PHE A 1 89 ? 11.453 7.125 -3.848 1 94.56 89 PHE A N 1
ATOM 691 C CA . PHE A 1 89 ? 12.086 5.844 -4.137 1 94.56 89 PHE A CA 1
ATOM 692 C C . PHE A 1 89 ? 11.539 5.254 -5.43 1 94.56 89 PHE A C 1
ATOM 694 O O . PHE A 1 89 ? 12.305 4.762 -6.262 1 94.56 89 PHE A O 1
ATOM 701 N N . LEU A 1 90 ? 10.258 5.367 -5.59 1 95.38 90 LEU A N 1
ATOM 702 C CA . LEU A 1 90 ? 9.664 4.809 -6.801 1 95.38 90 LEU A CA 1
ATOM 703 C C . LEU A 1 90 ? 9.578 5.859 -7.902 1 95.38 90 LEU A C 1
ATOM 705 O O . LEU A 1 90 ? 9.164 5.559 -9.023 1 95.38 90 LEU A O 1
ATOM 709 N N . GLN A 1 91 ? 9.93 7.09 -7.562 1 94.31 91 GLN A N 1
ATOM 710 C CA . GLN A 1 91 ? 10.047 8.18 -8.531 1 94.31 91 GLN A CA 1
ATOM 711 C C . GLN A 1 91 ? 8.727 8.43 -9.242 1 94.31 91 GLN A C 1
ATOM 713 O O . GLN A 1 91 ? 8.695 8.625 -10.461 1 94.31 91 GLN A O 1
ATOM 718 N N . LEU A 1 92 ? 7.691 8.344 -8.539 1 96.5 92 LEU A N 1
ATOM 719 C CA . LEU A 1 92 ? 6.371 8.672 -9.07 1 96.5 92 LEU A CA 1
ATOM 720 C C . LEU A 1 92 ? 6.137 10.172 -9.062 1 96.5 92 LEU A C 1
ATOM 722 O O . LEU A 1 92 ? 6.68 10.891 -8.219 1 96.5 92 LEU A O 1
ATOM 726 N N . ALA A 1 93 ? 5.332 10.609 -10.008 1 96.06 93 ALA A N 1
ATOM 727 C CA . ALA A 1 93 ? 4.879 12 -9.953 1 96.06 93 ALA A CA 1
ATOM 728 C C . ALA A 1 93 ? 4.176 12.297 -8.633 1 96.06 93 ALA A C 1
ATOM 730 O O . ALA A 1 93 ? 3.482 11.438 -8.078 1 96.06 93 ALA A O 1
ATOM 731 N N . PRO A 1 94 ? 4.32 13.5 -8.141 1 96.31 94 PRO A N 1
ATOM 732 C CA . PRO A 1 94 ? 3.766 13.859 -6.828 1 96.31 94 PRO A CA 1
ATOM 733 C C . PRO A 1 94 ? 2.279 13.531 -6.711 1 96.31 94 PRO A C 1
ATOM 735 O O . PRO A 1 94 ? 1.838 12.992 -5.691 1 96.31 94 PRO A O 1
ATOM 738 N N . GLU A 1 95 ? 1.512 13.789 -7.734 1 96.5 95 GLU A N 1
ATOM 739 C CA . GLU A 1 95 ? 0.069 13.57 -7.691 1 96.5 95 GLU A CA 1
ATOM 740 C C . GLU A 1 95 ? -0.261 12.086 -7.59 1 96.5 95 GLU A C 1
ATOM 742 O O . GLU A 1 95 ? -1.175 11.695 -6.859 1 96.5 95 GLU A O 1
ATOM 747 N N . VAL A 1 96 ? 0.459 11.289 -8.336 1 96.81 96 VAL A N 1
ATOM 748 C CA . VAL A 1 96 ? 0.257 9.844 -8.32 1 96.81 96 VAL A CA 1
ATOM 749 C C . VAL A 1 96 ? 0.677 9.273 -6.973 1 96.81 96 VAL A C 1
ATOM 751 O O . VAL A 1 96 ? -0.032 8.445 -6.395 1 96.81 96 VAL A O 1
ATOM 754 N N . ALA A 1 97 ? 1.818 9.742 -6.477 1 97.62 97 ALA A N 1
ATOM 755 C CA . ALA A 1 97 ? 2.326 9.297 -5.18 1 97.62 97 ALA A CA 1
ATOM 756 C C . ALA A 1 97 ? 1.338 9.625 -4.062 1 97.62 97 ALA A C 1
ATOM 758 O O . ALA A 1 97 ? 1.035 8.773 -3.223 1 97.62 97 ALA A O 1
ATOM 759 N N . GLU A 1 98 ? 0.802 10.828 -4.117 1 96.31 98 GLU A N 1
ATOM 760 C CA . GLU A 1 98 ? -0.139 11.289 -3.098 1 96.31 98 GLU A CA 1
ATOM 761 C C . GLU A 1 98 ? -1.43 10.477 -3.137 1 96.31 98 GLU A C 1
ATOM 763 O O . GLU A 1 98 ? -1.953 10.078 -2.094 1 96.31 98 GLU A O 1
ATOM 768 N N . ALA A 1 99 ? -1.917 10.273 -4.281 1 95.94 99 ALA A N 1
ATOM 769 C CA . ALA A 1 99 ? -3.166 9.531 -4.434 1 95.94 99 ALA A CA 1
ATOM 770 C C . ALA A 1 99 ? -3.016 8.094 -3.93 1 95.94 99 ALA A C 1
ATOM 772 O O . ALA A 1 99 ? -3.904 7.574 -3.254 1 95.94 99 ALA A O 1
ATOM 773 N N . ASN A 1 100 ? -1.954 7.461 -4.281 1 97.25 100 ASN A N 1
ATOM 774 C CA . ASN A 1 100 ? -1.719 6.098 -3.824 1 97.25 100 ASN A CA 1
ATOM 775 C C . ASN A 1 100 ? -1.489 6.043 -2.316 1 97.25 100 ASN A C 1
ATOM 777 O O . ASN A 1 100 ? -1.999 5.152 -1.638 1 97.25 100 ASN A O 1
ATOM 781 N N . ALA A 1 101 ? -0.707 7 -1.793 1 97.38 101 ALA A N 1
ATOM 782 C CA . ALA A 1 101 ? -0.489 7.062 -0.35 1 97.38 101 ALA A CA 1
ATOM 783 C C . ALA A 1 101 ? -1.814 7.148 0.402 1 97.38 101 ALA A C 1
ATOM 785 O O . ALA A 1 101 ? -2.006 6.469 1.414 1 97.38 101 ALA A O 1
ATOM 786 N N . CYS A 1 102 ? -2.682 7.938 -0.106 1 95.19 102 CYS A N 1
ATOM 787 C CA . CYS A 1 102 ? -3.988 8.117 0.517 1 95.19 102 CYS A CA 1
ATOM 788 C C . CYS A 1 102 ? -4.766 6.809 0.536 1 95.19 102 CYS A C 1
ATOM 790 O O . CYS A 1 102 ? -5.461 6.508 1.51 1 95.19 102 CYS A O 1
ATOM 792 N N . ARG A 1 103 ? -4.629 6.074 -0.467 1 94.5 103 ARG A N 1
ATOM 793 C CA . ARG A 1 103 ? -5.348 4.812 -0.563 1 94.5 103 ARG A CA 1
ATOM 794 C C . ARG A 1 103 ? -4.707 3.748 0.323 1 94.5 103 ARG A C 1
ATOM 796 O O . ARG A 1 103 ? -5.402 2.895 0.878 1 94.5 103 ARG A O 1
ATOM 803 N N . LEU A 1 104 ? -3.477 3.77 0.555 1 96.62 104 LEU A N 1
ATOM 804 C CA . LEU A 1 104 ? -2.719 2.682 1.167 1 96.62 104 LEU A CA 1
ATOM 805 C C . LEU A 1 104 ? -2.592 2.889 2.674 1 96.62 104 LEU A C 1
ATOM 807 O O . LEU A 1 104 ? -2.438 1.924 3.426 1 96.62 104 LEU A O 1
ATOM 811 N N . GLU A 1 105 ? -2.633 4.094 3.098 1 95.38 105 GLU A N 1
ATOM 812 C CA . GLU A 1 105 ? -2.246 4.445 4.461 1 95.38 105 GLU A CA 1
ATOM 813 C C . GLU A 1 105 ? -3.176 3.797 5.484 1 95.38 105 GLU A C 1
ATOM 815 O O . GLU A 1 105 ? -2.76 3.494 6.602 1 95.38 105 GLU A O 1
ATOM 820 N N . HIS A 1 106 ? -4.395 3.479 5.082 1 94.56 106 HIS A N 1
ATOM 821 C CA . HIS A 1 106 ? -5.371 2.928 6.016 1 94.56 106 HIS A CA 1
ATOM 822 C C . HIS A 1 106 ? -5.164 1.43 6.207 1 94.56 106 HIS A C 1
ATOM 824 O O . HIS A 1 106 ? -5.652 0.852 7.184 1 94.56 106 HIS A O 1
ATOM 830 N N . ASP A 1 107 ? -4.461 0.857 5.301 1 93.56 107 ASP A N 1
ATOM 831 C CA . ASP A 1 107 ? -4.457 -0.602 5.246 1 93.56 107 ASP A CA 1
ATOM 832 C C . ASP A 1 107 ? -3.105 -1.165 5.68 1 93.56 107 ASP A C 1
ATOM 834 O O . ASP A 1 107 ? -3.002 -2.342 6.035 1 93.56 107 ASP A O 1
ATOM 838 N N . ILE A 1 108 ? -2.092 -0.385 5.648 1 95.31 108 ILE A N 1
ATOM 839 C CA . ILE A 1 108 ? -0.768 -0.852 6.047 1 95.31 108 ILE A CA 1
ATOM 840 C C . ILE A 1 108 ? -0.687 -0.931 7.57 1 95.31 108 ILE A C 1
ATOM 842 O O . ILE A 1 108 ? -1.115 -0.01 8.266 1 95.31 108 ILE A O 1
ATOM 846 N N . ASP A 1 109 ? -0.186 -2.059 8.086 1 95.12 109 ASP A N 1
ATOM 847 C CA . ASP A 1 109 ? -0.133 -2.174 9.539 1 95.12 109 ASP A CA 1
ATOM 848 C C . ASP A 1 109 ? 1.104 -1.477 10.102 1 95.12 109 ASP A C 1
ATOM 850 O O . ASP A 1 109 ? 1.983 -1.057 9.344 1 95.12 109 ASP A O 1
ATOM 854 N N . ASP A 1 110 ? 1.125 -1.303 11.43 1 93.56 110 ASP A N 1
ATOM 855 C CA . ASP A 1 110 ? 2.16 -0.521 12.094 1 93.56 110 ASP A CA 1
ATOM 856 C C . ASP A 1 110 ? 3.537 -1.15 11.898 1 93.56 110 ASP A C 1
ATOM 858 O O . ASP A 1 110 ? 4.52 -0.446 11.656 1 93.56 110 ASP A O 1
ATOM 862 N N . GLU A 1 111 ? 3.619 -2.443 12 1 94.38 111 GLU A N 1
ATOM 863 C CA . GLU A 1 111 ? 4.895 -3.135 11.844 1 94.38 111 GLU A CA 1
ATOM 864 C C . GLU A 1 111 ? 5.473 -2.908 10.453 1 94.38 111 GLU A C 1
ATOM 866 O O . GLU A 1 111 ? 6.668 -2.629 10.305 1 94.38 111 GL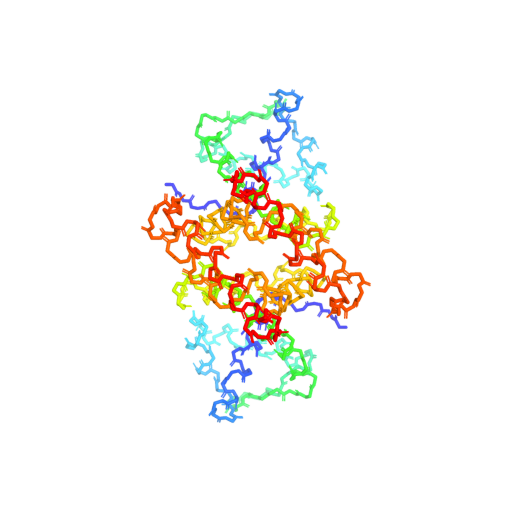U A O 1
ATOM 871 N N . THR A 1 112 ? 4.641 -3.041 9.477 1 96.5 112 THR A N 1
ATOM 872 C CA . THR A 1 112 ? 5.066 -2.854 8.094 1 96.5 112 THR A CA 1
ATOM 873 C C . THR A 1 112 ? 5.52 -1.414 7.859 1 96.5 112 THR A C 1
ATOM 875 O O . THR A 1 112 ? 6.523 -1.177 7.184 1 96.5 112 THR A O 1
ATOM 878 N N . LEU A 1 113 ? 4.773 -0.486 8.406 1 95.75 113 LEU A N 1
ATOM 879 C CA . LEU A 1 113 ? 5.148 0.917 8.273 1 95.75 113 LEU A CA 1
ATOM 880 C C . LEU A 1 113 ? 6.512 1.179 8.906 1 95.75 113 LEU A C 1
ATOM 882 O O . LEU A 1 113 ? 7.34 1.894 8.336 1 95.75 113 LEU A O 1
ATOM 886 N N . GLU A 1 114 ? 6.723 0.659 10.078 1 93.31 114 GLU A N 1
ATOM 887 C CA . GLU A 1 114 ? 7.992 0.839 10.773 1 93.31 114 GLU A CA 1
ATOM 888 C C . GLU A 1 114 ? 9.148 0.265 9.969 1 93.31 114 GLU A C 1
ATOM 890 O O . GLU A 1 114 ? 10.234 0.854 9.922 1 93.31 114 GLU A O 1
ATOM 895 N N . ARG A 1 115 ? 8.922 -0.852 9.391 1 94.25 115 ARG A N 1
ATOM 896 C CA . ARG A 1 115 ? 9.945 -1.47 8.555 1 94.25 115 ARG A CA 1
ATOM 897 C C . ARG A 1 115 ? 10.234 -0.623 7.32 1 94.25 115 ARG A C 1
ATOM 899 O O . ARG A 1 115 ? 11.383 -0.52 6.883 1 94.25 115 ARG A O 1
ATOM 906 N N . LEU A 1 116 ? 9.188 -0.095 6.742 1 96.12 116 LEU A N 1
ATOM 907 C CA . LEU A 1 116 ? 9.359 0.795 5.598 1 96.12 116 LEU A CA 1
ATOM 908 C C . LEU A 1 116 ? 10.195 2.012 5.973 1 96.12 116 LEU A C 1
ATOM 910 O O . LEU A 1 116 ? 11.07 2.43 5.211 1 96.12 116 LEU A O 1
ATOM 914 N N . ILE A 1 117 ? 9.93 2.592 7.141 1 93.12 117 ILE A N 1
ATOM 915 C CA . ILE A 1 117 ? 10.695 3.73 7.645 1 93.12 117 ILE A CA 1
ATOM 916 C C . ILE A 1 117 ? 12.156 3.34 7.797 1 93.12 117 ILE A C 1
ATOM 918 O O . ILE A 1 117 ? 13.055 4.086 7.391 1 93.12 117 ILE A O 1
ATOM 922 N N . ALA A 1 118 ? 12.383 2.193 8.352 1 92.56 118 ALA A N 1
ATOM 923 C CA . ALA A 1 118 ? 13.75 1.694 8.516 1 92.56 118 ALA A CA 1
ATOM 924 C C . ALA A 1 118 ? 14.438 1.517 7.164 1 92.56 118 ALA A C 1
ATOM 926 O O . ALA A 1 118 ? 15.625 1.817 7.02 1 92.56 118 ALA A O 1
ATOM 927 N N . PHE A 1 119 ? 13.727 0.973 6.215 1 94.62 119 PHE A N 1
ATOM 928 C CA . PHE A 1 119 ? 14.266 0.753 4.879 1 94.62 119 PHE A CA 1
ATOM 929 C C . PHE A 1 119 ? 14.664 2.074 4.23 1 94.62 119 PHE A C 1
ATOM 931 O O . PHE A 1 119 ? 15.75 2.186 3.656 1 94.62 119 PHE A O 1
ATOM 938 N N . ILE A 1 120 ? 13.773 3.059 4.324 1 93.12 120 ILE A N 1
ATOM 939 C CA . ILE A 1 120 ? 14.039 4.395 3.799 1 93.12 120 ILE A CA 1
ATOM 940 C C . ILE A 1 120 ? 15.305 4.957 4.438 1 93.12 120 ILE A C 1
ATOM 942 O O . ILE A 1 120 ? 16.203 5.453 3.736 1 93.12 120 ILE A O 1
ATOM 946 N N . LYS A 1 121 ? 15.352 4.848 5.738 1 90.06 121 LYS A N 1
ATOM 947 C CA . LYS A 1 121 ? 16.516 5.336 6.473 1 90.06 121 LYS A CA 1
ATOM 948 C C . LYS A 1 121 ? 17.781 4.613 6.035 1 90.06 121 LYS A C 1
ATOM 950 O O . LYS A 1 121 ? 18.828 5.238 5.859 1 90.06 121 LYS A O 1
ATOM 955 N N . PHE A 1 122 ? 17.734 3.377 5.883 1 91.25 122 PHE A N 1
ATOM 956 C CA . PHE A 1 122 ? 18.859 2.549 5.488 1 91.25 122 PHE A CA 1
ATOM 957 C C . PHE A 1 122 ? 19.391 2.967 4.117 1 91.25 122 PHE A C 1
ATOM 959 O O . PHE A 1 122 ? 20.594 3.111 3.93 1 91.25 122 PHE A O 1
ATOM 966 N N . VAL A 1 123 ? 18.5 3.141 3.199 1 91.12 123 VAL A N 1
ATOM 967 C CA . VAL A 1 123 ? 18.891 3.531 1.848 1 91.12 123 VAL A CA 1
ATOM 968 C C . VAL A 1 123 ? 19.562 4.898 1.88 1 91.12 123 VAL A C 1
ATOM 970 O O . VAL A 1 123 ? 20.531 5.137 1.155 1 91.12 123 VAL A O 1
ATOM 973 N N . GLN A 1 124 ? 19.047 5.711 2.67 1 86.19 124 GLN A N 1
ATOM 974 C CA . GLN A 1 124 ? 19.562 7.07 2.74 1 86.19 124 GLN A CA 1
ATOM 975 C C . GLN A 1 124 ? 20.922 7.105 3.439 1 86.19 124 GLN A C 1
ATOM 977 O O . GLN A 1 124 ? 21.766 7.957 3.135 1 86.19 124 GLN A O 1
ATOM 982 N N . GLN A 1 125 ? 21.156 6.188 4.262 1 82.38 125 GLN A N 1
ATOM 983 C CA . GLN A 1 125 ? 22.359 6.246 5.098 1 82.38 125 GLN A CA 1
ATOM 984 C C . GLN A 1 125 ? 23.438 5.301 4.582 1 82.38 125 GLN A C 1
ATOM 986 O O . GLN A 1 125 ? 24.625 5.488 4.867 1 82.38 125 GLN A O 1
ATOM 991 N N . CYS A 1 126 ? 23.031 4.285 3.986 1 83.12 126 CYS A N 1
ATOM 992 C CA . CYS A 1 126 ? 24 3.311 3.488 1 83.12 126 CYS A CA 1
ATOM 993 C C . CYS A 1 126 ? 24.891 3.926 2.414 1 83.12 126 CYS A C 1
ATOM 995 O O . CYS A 1 126 ? 24.391 4.512 1.451 1 8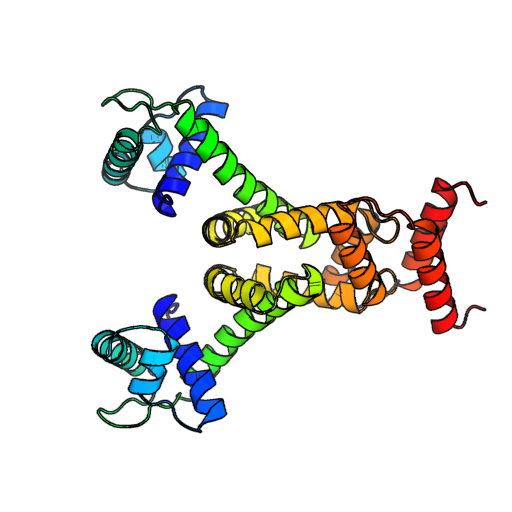3.12 126 CYS A O 1
ATOM 997 N N . PRO A 1 127 ? 26.109 3.764 2.496 1 78.12 127 PRO A N 1
ATOM 998 C CA . PRO A 1 127 ? 27.047 4.348 1.525 1 78.12 127 PRO A CA 1
ATOM 999 C C . PRO A 1 127 ? 26.875 3.768 0.123 1 78.12 127 PRO A C 1
ATOM 1001 O O . PRO A 1 127 ? 27.281 4.395 -0.861 1 78.12 127 PRO A O 1
ATOM 1004 N N . ARG A 1 128 ? 26.375 2.578 -0.019 1 78.5 128 ARG A N 1
ATOM 1005 C CA . ARG A 1 128 ? 26.188 1.942 -1.32 1 78.5 128 ARG A CA 1
ATOM 1006 C C . ARG A 1 128 ? 25.031 2.576 -2.082 1 78.5 128 ARG A C 1
ATOM 1008 O O . ARG A 1 128 ? 24.922 2.428 -3.301 1 78.5 128 ARG A O 1
ATOM 1015 N N . THR A 1 129 ? 24.234 3.115 -1.206 1 87.38 129 THR A N 1
ATOM 1016 C CA . THR A 1 129 ? 23.031 3.701 -1.795 1 87.38 129 THR A CA 1
ATOM 1017 C C . THR A 1 129 ? 22.969 5.199 -1.5 1 87.38 129 THR A C 1
ATOM 1019 O O . THR A 1 129 ? 23.984 5.828 -1.215 1 87.38 129 THR A O 1
ATOM 1022 N N . GLY A 1 130 ? 21.844 5.863 -1.566 1 82.62 130 GLY A N 1
ATOM 1023 C CA . GLY A 1 130 ? 21.719 7.301 -1.394 1 82.62 130 GLY A CA 1
ATOM 1024 C C . GLY A 1 130 ? 21.141 8 -2.605 1 82.62 130 GLY A C 1
ATOM 1025 O O . GLY A 1 130 ? 20.578 7.352 -3.492 1 82.62 130 GLY A O 1
ATOM 1026 N N . PRO A 1 131 ? 21.328 9.234 -2.525 1 83.94 131 PRO A N 1
ATOM 1027 C CA . PRO A 1 131 ? 20.688 10.016 -3.588 1 83.94 131 PRO A CA 1
ATOM 1028 C C . PRO A 1 131 ? 21.203 9.648 -4.98 1 83.94 131 PRO A C 1
ATOM 1030 O O . PRO A 1 131 ? 20.422 9.648 -5.945 1 83.94 131 PRO A O 1
ATOM 1033 N N . ASP A 1 132 ? 22.406 9.398 -5.043 1 82.06 132 ASP A N 1
ATOM 1034 C CA . ASP A 1 132 ? 22.969 9.055 -6.348 1 82.06 132 ASP A CA 1
ATOM 1035 C C . ASP A 1 132 ? 22.422 7.727 -6.852 1 82.06 132 ASP A C 1
ATOM 1037 O O . ASP A 1 132 ? 22.219 7.551 -8.055 1 82.06 132 ASP A O 1
ATOM 1041 N N . TRP A 1 133 ? 22.266 6.82 -5.98 1 87.38 133 TRP A N 1
ATOM 1042 C CA . TRP A 1 133 ? 21.688 5.523 -6.336 1 87.38 133 TRP A CA 1
ATOM 1043 C C . TRP A 1 133 ? 20.234 5.668 -6.777 1 87.38 133 TRP A C 1
ATOM 1045 O O . TRP A 1 133 ? 19.812 5.016 -7.734 1 87.38 133 TRP A O 1
ATOM 1055 N N . LEU A 1 134 ? 19.469 6.512 -6.125 1 89.81 134 LEU A N 1
ATOM 1056 C CA . LEU A 1 134 ? 18.094 6.781 -6.512 1 89.81 134 LEU A CA 1
ATOM 1057 C C . LEU A 1 134 ? 18.031 7.438 -7.887 1 89.81 134 LEU A C 1
ATOM 1059 O O . LEU A 1 134 ? 17.109 7.176 -8.664 1 89.81 134 LEU A O 1
ATOM 1063 N N . GLN A 1 135 ? 18.984 8.242 -8.141 1 87.19 135 GLN A N 1
ATOM 1064 C CA . GLN A 1 135 ? 19.062 8.836 -9.469 1 87.19 135 GLN A CA 1
ATOM 1065 C C . GLN A 1 135 ? 19.344 7.781 -10.531 1 87.19 135 GLN A C 1
ATOM 1067 O O . GLN A 1 135 ? 18.844 7.875 -11.656 1 87.19 135 GLN A O 1
ATOM 1072 N N . ALA A 1 136 ? 20.203 6.84 -10.188 1 86.56 136 ALA A N 1
ATOM 1073 C CA . ALA A 1 136 ? 20.469 5.727 -11.102 1 86.56 136 ALA A CA 1
ATOM 1074 C C . ALA A 1 136 ? 19.188 4.957 -11.406 1 86.56 136 ALA A C 1
ATOM 1076 O O . ALA A 1 136 ? 18.984 4.492 -12.531 1 86.56 136 ALA A O 1
ATOM 1077 N N . PHE A 1 137 ? 18.375 4.805 -10.453 1 90.56 137 PHE A N 1
ATOM 1078 C CA . PHE A 1 137 ? 17.094 4.145 -10.664 1 90.56 137 PHE A CA 1
ATOM 1079 C C . PHE A 1 137 ? 16.234 4.938 -11.641 1 90.56 137 PHE A C 1
ATOM 1081 O O . PHE A 1 137 ? 15.562 4.359 -12.5 1 90.56 137 PHE A O 1
ATOM 1088 N N . THR A 1 138 ? 16.234 6.199 -11.477 1 89.25 138 THR A N 1
ATOM 1089 C CA . THR A 1 138 ? 15.492 7.043 -12.414 1 89.25 138 THR A CA 1
ATOM 1090 C C . THR A 1 138 ? 15.938 6.781 -13.852 1 89.25 138 THR A C 1
ATOM 1092 O O . THR A 1 138 ? 15.102 6.637 -14.742 1 89.25 138 THR A O 1
ATOM 1095 N N . ARG A 1 139 ? 17.188 6.727 -14.039 1 86.31 139 ARG A N 1
ATOM 1096 C CA . ARG A 1 139 ? 17.75 6.453 -15.367 1 86.31 139 ARG A CA 1
ATOM 1097 C C . ARG A 1 139 ? 17.344 5.062 -15.844 1 86.31 139 ARG A C 1
ATOM 1099 O O . ARG A 1 139 ? 17.047 4.871 -17.031 1 86.31 139 ARG A O 1
ATOM 1106 N N . PHE A 1 140 ? 17.438 4.195 -14.93 1 86.38 140 PHE A N 1
ATOM 1107 C CA . PHE A 1 140 ? 17.031 2.826 -15.219 1 86.38 140 PHE A CA 1
ATOM 1108 C C . PHE A 1 140 ? 15.594 2.789 -15.734 1 86.38 140 PHE A C 1
ATOM 1110 O O . PHE A 1 140 ? 15.297 2.092 -16.703 1 86.38 140 PHE A O 1
ATOM 1117 N N . CYS A 1 141 ? 14.68 3.518 -15.148 1 83.69 141 CYS A N 1
ATOM 1118 C CA . CYS A 1 141 ? 13.273 3.553 -15.539 1 83.69 141 CYS A CA 1
ATOM 1119 C C . CYS A 1 141 ? 13.094 4.246 -16.875 1 83.69 141 CYS A C 1
ATOM 1121 O O . CYS A 1 141 ? 12.234 3.861 -17.672 1 83.69 141 CYS A O 1
ATOM 1123 N N . GLU A 1 142 ? 13.859 5.203 -17.062 1 81.56 142 GLU A N 1
ATOM 1124 C CA . GLU A 1 142 ? 13.766 5.953 -18.297 1 81.56 142 GLU A CA 1
ATOM 1125 C C . GLU A 1 142 ? 14.281 5.133 -19.484 1 81.56 142 GLU A C 1
ATOM 1127 O O . GLU A 1 142 ? 13.812 5.293 -20.609 1 81.56 142 GLU A O 1
ATOM 1132 N N . HIS A 1 143 ? 15.242 4.281 -19.188 1 71.19 143 HIS A N 1
ATOM 1133 C CA . HIS A 1 143 ? 15.859 3.498 -20.25 1 71.19 143 HIS A CA 1
ATOM 1134 C C . HIS A 1 143 ? 15.266 2.094 -20.312 1 71.19 143 HIS A C 1
ATOM 1136 O O . HIS A 1 143 ? 15.961 1.138 -20.656 1 71.19 143 HIS A O 1
ATOM 1142 N N . LYS A 1 144 ? 14.297 2.014 -19.938 1 65.12 144 LYS A N 1
ATOM 1143 C CA . LYS A 1 144 ? 13.477 0.811 -20.047 1 65.12 144 LYS A CA 1
ATOM 1144 C C . LYS A 1 144 ? 14.156 -0.38 -19.375 1 65.12 144 LYS A C 1
ATOM 1146 O O . LYS A 1 144 ? 14.18 -1.481 -19.938 1 65.12 144 LYS A O 1
ATOM 1151 N N . GLY A 1 145 ? 14.977 -0.064 -18.391 1 64.44 145 GLY A N 1
ATOM 1152 C CA . GLY A 1 145 ? 15.367 -1.16 -17.516 1 64.44 145 GLY A CA 1
ATOM 1153 C C . GLY A 1 145 ? 16.781 -1.652 -17.781 1 64.44 145 GLY A C 1
ATOM 1154 O O . GLY A 1 145 ? 17.125 -2.789 -17.453 1 64.44 145 GLY A O 1
ATOM 1155 N N . ARG A 1 146 ? 17.625 -1.068 -18.688 1 55.44 146 ARG A N 1
ATOM 1156 C CA . ARG A 1 146 ? 19.016 -1.421 -18.938 1 55.44 146 ARG A CA 1
ATOM 1157 C C . ARG A 1 146 ? 19.953 -0.367 -18.375 1 55.44 146 ARG A C 1
ATOM 1159 O O . ARG A 1 146 ? 19.766 0.829 -18.609 1 55.44 146 ARG A O 1
ATOM 1166 N N . CYS A 1 147 ? 20.547 -0.729 -17.297 1 61.66 147 CYS A N 1
ATOM 1167 C CA . CYS A 1 147 ? 21.578 0.2 -16.844 1 61.66 147 CYS A CA 1
ATOM 1168 C C . CYS A 1 147 ? 22.781 0.167 -17.75 1 61.66 147 CYS A C 1
ATOM 1170 O O . CYS A 1 147 ? 23.406 -0.886 -17.953 1 61.66 147 CYS A O 1
ATOM 1172 N N . GLU A 1 148 ? 22.859 1.003 -18.609 1 54.88 148 GLU A N 1
ATOM 1173 C CA . GLU A 1 148 ? 23.969 1.029 -19.547 1 54.88 148 GLU A CA 1
ATOM 1174 C C . GLU A 1 148 ? 25.266 1.454 -18.844 1 54.88 148 GLU A C 1
ATOM 1176 O O . GLU A 1 148 ? 26.359 1.271 -19.391 1 54.88 148 GLU A O 1
ATOM 1181 N N . ASN A 1 149 ? 25.203 2.021 -17.781 1 54.94 149 ASN A N 1
ATOM 1182 C CA . ASN A 1 149 ? 26.391 2.648 -17.219 1 54.94 149 ASN A CA 1
ATOM 1183 C C . ASN A 1 149 ? 26.672 2.139 -15.805 1 54.94 149 ASN A C 1
ATOM 1185 O O . ASN A 1 149 ? 27.047 2.916 -14.922 1 54.94 149 ASN A O 1
ATOM 1189 N N . CYS A 1 150 ? 26.516 0.825 -15.734 1 59.56 150 CYS A N 1
ATOM 1190 C CA . CYS A 1 150 ? 26.688 0.261 -14.398 1 59.56 150 CYS A CA 1
ATOM 1191 C C . CYS A 1 150 ? 28.125 0.436 -13.922 1 59.56 150 CYS A C 1
ATOM 1193 O O . CYS A 1 150 ? 28.359 0.733 -12.742 1 59.56 150 CYS A O 1
ATOM 1195 N N . SER A 1 151 ? 29 0.356 -14.805 1 55.28 151 SER A N 1
ATOM 1196 C CA . SER A 1 151 ? 30.406 0.425 -14.422 1 55.28 151 SER A CA 1
ATOM 1197 C C . SER A 1 151 ? 30.766 1.808 -13.891 1 55.28 151 SER A C 1
ATOM 1199 O O . SER A 1 151 ? 31.312 1.934 -12.789 1 55.28 151 SER A O 1
ATOM 1201 N N . PRO A 1 152 ? 30.484 2.781 -14.594 1 53.94 152 PRO A N 1
ATOM 1202 C CA . PRO A 1 152 ? 30.781 4.113 -14.07 1 53.94 152 PRO A CA 1
ATOM 1203 C C . PRO A 1 152 ? 30.031 4.418 -12.773 1 53.94 152 PRO A C 1
ATOM 1205 O O . PRO A 1 152 ? 30.562 5.07 -11.875 1 53.94 152 PRO A O 1
ATOM 1208 N N . CYS A 1 153 ? 28.953 3.908 -12.688 1 58.56 153 CYS A N 1
ATOM 1209 C CA . CYS A 1 153 ? 28.125 4.141 -11.508 1 58.56 153 CYS A CA 1
ATOM 1210 C C . CYS A 1 153 ? 28.766 3.521 -10.266 1 58.56 153 CYS A C 1
ATOM 1212 O O . CYS A 1 153 ? 28.844 4.16 -9.219 1 58.56 153 CYS A O 1
ATOM 1214 N N . LEU A 1 154 ? 29.25 2.393 -10.461 1 58.41 154 LEU A N 1
ATOM 1215 C CA . LEU A 1 154 ? 29.938 1.707 -9.367 1 58.41 154 LEU A CA 1
ATOM 1216 C C . LEU A 1 154 ? 31.219 2.432 -8.977 1 58.41 154 LEU A C 1
ATOM 1218 O O . LEU A 1 154 ? 31.531 2.566 -7.793 1 58.41 154 LEU A O 1
ATOM 1222 N N . ARG A 1 155 ? 31.906 2.842 -9.992 1 56.53 155 ARG A N 1
ATOM 1223 C CA . ARG A 1 155 ? 33.156 3.564 -9.742 1 56.53 155 ARG A CA 1
ATOM 1224 C C . ARG A 1 155 ? 32.906 4.848 -8.961 1 56.53 155 ARG A C 1
ATOM 1226 O O . ARG A 1 155 ? 33.656 5.191 -8.055 1 56.53 155 ARG A O 1
ATOM 1233 N N . HIS A 1 156 ? 31.906 5.434 -9.359 1 55.78 156 HIS A N 1
ATOM 1234 C CA . HIS A 1 156 ? 31.547 6.676 -8.688 1 55.78 156 HIS A CA 1
ATOM 1235 C C . HIS A 1 156 ? 31.156 6.418 -7.234 1 55.78 156 HIS A C 1
ATOM 1237 O O . HIS A 1 156 ? 31.531 7.176 -6.34 1 55.78 156 HIS A O 1
ATOM 1243 N N . CYS A 1 157 ? 30.453 5.438 -7.066 1 56.16 157 CYS A N 1
ATOM 1244 C CA . CYS A 1 157 ? 30.062 5.062 -5.707 1 56.16 157 CYS A CA 1
ATOM 1245 C C . CYS A 1 157 ? 31.297 4.801 -4.848 1 56.16 157 CYS A C 1
ATOM 1247 O O . CYS A 1 157 ? 31.359 5.254 -3.703 1 56.16 157 CYS A O 1
ATOM 1249 N N . LEU A 1 158 ? 32.188 4.176 -5.418 1 56.62 158 LEU A N 1
ATOM 1250 C CA . LEU A 1 158 ? 33.438 3.877 -4.734 1 56.62 158 LEU A CA 1
ATOM 1251 C C . LEU A 1 158 ? 34.219 5.156 -4.438 1 56.62 158 LEU A C 1
ATOM 1253 O O . LEU A 1 158 ? 34.75 5.32 -3.342 1 56.62 158 LEU A O 1
ATOM 1257 N N . GLU A 1 159 ? 34.281 5.945 -5.422 1 57.56 159 GLU A N 1
ATOM 1258 C CA . GLU A 1 159 ? 35.031 7.191 -5.285 1 57.56 159 GLU A CA 1
ATOM 1259 C C . GLU A 1 159 ? 34.406 8.086 -4.211 1 57.56 159 GLU A C 1
ATOM 1261 O O . GLU A 1 159 ? 35.156 8.68 -3.404 1 57.56 159 GLU A O 1
ATOM 1266 N N . THR A 1 160 ? 33.219 8.133 -4.34 1 51.81 160 THR A N 1
ATOM 1267 C CA . THR A 1 160 ? 32.5 8.969 -3.369 1 51.81 160 THR A CA 1
ATOM 1268 C C . THR A 1 160 ? 32.719 8.438 -1.951 1 51.81 160 THR A C 1
ATOM 1270 O O . THR A 1 160 ? 32.938 9.219 -1.018 1 51.81 160 THR A O 1
ATOM 1273 N N . TYR A 1 161 ? 32.625 7.223 -1.852 1 51.25 161 TYR A N 1
ATOM 1274 C CA . TYR A 1 161 ? 32.875 6.594 -0.559 1 51.25 161 TYR A CA 1
ATOM 1275 C C . TYR A 1 161 ? 34.281 6.844 -0.095 1 51.25 161 TYR A C 1
ATOM 1277 O O . TYR A 1 161 ? 34.531 7.148 1.076 1 51.25 161 TYR A O 1
ATOM 1285 N N . GLU A 1 162 ? 35.125 6.602 -0.996 1 55.81 162 GLU A N 1
ATOM 1286 C CA . GLU A 1 162 ? 36.531 6.84 -0.684 1 55.81 162 GLU A CA 1
ATOM 1287 C C . GLU A 1 162 ? 36.781 8.305 -0.321 1 55.81 162 GLU A C 1
ATOM 1289 O O . GLU A 1 162 ? 37.562 8.602 0.589 1 55.81 162 GLU A O 1
ATOM 1294 N N . ASP A 1 163 ? 36.188 9.125 -1.045 1 53.72 163 ASP A N 1
ATOM 1295 C CA . ASP A 1 163 ? 36.344 10.555 -0.794 1 53.72 163 ASP A CA 1
ATOM 1296 C C . ASP A 1 163 ? 35.781 10.938 0.575 1 53.72 163 ASP A C 1
ATOM 1298 O O . ASP A 1 163 ? 36.375 11.758 1.281 1 53.72 163 ASP A O 1
ATOM 1302 N N . GLU A 1 164 ? 34.75 10.398 0.754 1 49.31 164 GLU A N 1
ATOM 1303 C CA . GLU A 1 164 ? 34.094 10.734 2.023 1 49.31 164 GLU A CA 1
ATOM 1304 C C . GLU A 1 164 ? 34.812 10.062 3.193 1 49.31 164 GLU A C 1
ATOM 1306 O O . GLU A 1 164 ? 34.812 10.578 4.312 1 49.31 164 GLU A O 1
ATOM 1311 N N . HIS A 1 165 ? 35.375 8.945 2.969 1 50.44 165 HIS A N 1
ATOM 1312 C CA . HIS A 1 165 ? 36 8.273 4.094 1 50.44 165 HIS A CA 1
ATOM 1313 C C . HIS A 1 165 ? 37.531 8.352 3.992 1 50.44 165 HIS A C 1
ATOM 1315 O O . HIS A 1 165 ? 38.25 7.77 4.816 1 50.44 165 HIS A O 1
ATOM 1321 N N . GLY A 1 166 ? 38 9.344 3.508 1 47.81 166 GLY A N 1
ATOM 1322 C CA . GLY A 1 166 ? 39.406 9.719 3.561 1 47.81 166 GLY A CA 1
ATOM 1323 C C . GLY A 1 166 ? 40.344 8.633 3.062 1 47.81 166 GLY A C 1
ATOM 1324 O O . GLY A 1 166 ? 41.531 8.633 3.375 1 47.81 166 GLY A O 1
ATOM 1325 N N . GLU A 1 167 ? 39.844 7.523 2.582 1 38.69 167 GLU A N 1
ATOM 1326 C CA . GLU A 1 167 ? 40.875 6.559 2.227 1 38.69 167 GLU A CA 1
ATOM 1327 C C . GLU A 1 167 ? 41.438 6.84 0.835 1 38.69 167 GLU A C 1
ATOM 1329 O O . GLU A 1 167 ? 40.781 6.523 -0.171 1 38.69 167 GLU A O 1
ATOM 1334 N N . SER A 1 168 ? 41.688 7.953 0.482 1 35.25 168 SER A N 1
ATOM 1335 C CA . SER A 1 168 ? 42.688 8.18 -0.576 1 35.25 168 SER A CA 1
ATOM 1336 C C . SER A 1 168 ? 43.969 7.438 -0.288 1 35.25 168 SER A C 1
ATOM 1338 O O . SER A 1 168 ? 44.438 7.391 0.858 1 35.25 168 SER A O 1
ATOM 1340 N N . MET B 1 1 ? -14.258 -3.51 -19.109 1 50.41 1 MET B N 1
ATOM 1341 C CA . MET B 1 1 ? -15 -4.125 -18.016 1 50.41 1 MET B CA 1
ATOM 1342 C C . MET B 1 1 ? -14.867 -3.301 -16.734 1 50.41 1 MET B C 1
ATOM 1344 O O . MET B 1 1 ? -13.867 -2.613 -16.531 1 50.41 1 MET B O 1
ATOM 1348 N N . ALA B 1 2 ? -15.914 -3.338 -15.961 1 63.62 2 ALA B N 1
ATOM 1349 C CA . ALA B 1 2 ? -15.938 -2.543 -14.734 1 63.62 2 ALA B CA 1
ATOM 1350 C C . ALA B 1 2 ? -14.953 -3.092 -13.711 1 63.62 2 ALA B C 1
ATOM 1352 O O . ALA B 1 2 ? -14.695 -4.297 -13.672 1 63.62 2 ALA B O 1
ATOM 1353 N N . LYS B 1 3 ? -14.43 -2.266 -12.961 1 84.19 3 LYS B N 1
ATOM 1354 C CA . LYS B 1 3 ? -13.492 -2.633 -11.906 1 84.19 3 LYS B CA 1
ATOM 1355 C C . LYS B 1 3 ? -14.164 -3.492 -10.844 1 84.19 3 LYS B C 1
ATOM 1357 O O . LYS B 1 3 ? -15.266 -3.178 -10.391 1 84.19 3 LYS B O 1
ATOM 1362 N N . LEU B 1 4 ? -13.672 -4.602 -10.664 1 92.88 4 LEU B N 1
ATOM 1363 C CA . LEU B 1 4 ? -14.18 -5.496 -9.625 1 92.88 4 LEU B CA 1
ATOM 1364 C C . LEU B 1 4 ? -13.992 -4.879 -8.242 1 92.88 4 LEU B C 1
ATOM 1366 O O . LEU B 1 4 ? -13 -4.191 -7.988 1 92.88 4 LEU B O 1
ATOM 1370 N N . SER B 1 5 ? -14.992 -5.109 -7.375 1 94.69 5 SER B N 1
ATOM 1371 C CA . SER B 1 5 ? -14.82 -4.719 -5.98 1 94.69 5 SER B CA 1
ATOM 1372 C C . SER B 1 5 ? -13.703 -5.52 -5.32 1 94.69 5 SER B C 1
ATOM 1374 O O . SER B 1 5 ? -13.383 -6.625 -5.762 1 94.69 5 SER B O 1
ATOM 1376 N N . PRO B 1 6 ? -13.148 -4.945 -4.242 1 95.19 6 PRO B N 1
ATOM 1377 C CA . PRO B 1 6 ? -12.117 -5.684 -3.516 1 95.19 6 PRO B CA 1
ATOM 1378 C C . PRO B 1 6 ? -12.578 -7.074 -3.08 1 95.19 6 PRO B C 1
ATOM 1380 O O . PRO B 1 6 ? -11.82 -8.039 -3.176 1 95.19 6 PRO B O 1
ATOM 1383 N N . THR B 1 7 ? -13.82 -7.148 -2.66 1 95.56 7 THR B N 1
ATOM 1384 C CA . THR B 1 7 ? -14.359 -8.43 -2.213 1 95.56 7 THR B CA 1
ATOM 1385 C C . THR B 1 7 ? -14.406 -9.43 -3.365 1 95.56 7 THR B C 1
ATOM 1387 O O . THR B 1 7 ? -13.984 -10.578 -3.213 1 95.56 7 THR B O 1
ATOM 1390 N N . LEU B 1 8 ? -14.891 -9.023 -4.465 1 96.75 8 LEU B N 1
ATOM 1391 C CA . LEU B 1 8 ? -14.969 -9.922 -5.613 1 96.75 8 LEU B CA 1
ATOM 1392 C C . LEU B 1 8 ? -13.578 -10.312 -6.094 1 96.75 8 LEU B C 1
ATOM 1394 O O . LEU B 1 8 ? -13.375 -11.438 -6.562 1 96.75 8 LEU B O 1
ATOM 1398 N N . GLU B 1 9 ? -12.641 -9.375 -5.965 1 96.69 9 GLU B N 1
ATOM 1399 C CA . GLU B 1 9 ? -11.258 -9.711 -6.281 1 96.69 9 GLU B CA 1
ATOM 1400 C C . GLU B 1 9 ? -10.734 -10.82 -5.367 1 96.69 9 GLU B C 1
ATOM 1402 O O . GLU B 1 9 ? -10.047 -11.734 -5.82 1 96.69 9 GLU B O 1
ATOM 1407 N N . ASP B 1 10 ? -11.078 -10.742 -4.156 1 97 10 ASP B N 1
ATOM 1408 C CA . ASP B 1 10 ? -10.656 -11.758 -3.195 1 97 10 ASP B CA 1
ATOM 1409 C C . ASP B 1 10 ? -11.234 -13.125 -3.549 1 97 10 ASP B C 1
ATOM 1411 O O . ASP B 1 10 ? -10.555 -14.141 -3.43 1 97 10 ASP B O 1
ATOM 1415 N N . TYR B 1 11 ? -12.484 -13.117 -3.926 1 97.12 11 TYR B N 1
ATOM 1416 C CA . TYR B 1 11 ? -13.117 -14.367 -4.332 1 97.12 11 TYR B CA 1
ATOM 1417 C C . TYR B 1 11 ? -12.422 -14.953 -5.559 1 97.12 11 TYR B C 1
ATOM 1419 O O . TYR B 1 11 ? -12.164 -16.156 -5.621 1 97.12 11 TYR B O 1
ATOM 1427 N N . LEU B 1 12 ? -12.188 -14.117 -6.484 1 96.5 12 LEU B N 1
ATOM 1428 C CA . LEU B 1 12 ? -11.523 -14.562 -7.707 1 96.5 12 LEU B CA 1
ATOM 1429 C C . LEU B 1 12 ? -10.141 -15.133 -7.402 1 96.5 12 LEU B C 1
ATOM 1431 O O . LEU B 1 12 ? -9.758 -16.172 -7.961 1 96.5 12 LEU B O 1
ATOM 1435 N N . GLU B 1 13 ? -9.445 -14.438 -6.594 1 96.06 13 GLU B N 1
ATOM 1436 C CA . GLU B 1 13 ? -8.125 -14.906 -6.172 1 96.06 13 GLU B CA 1
ATOM 1437 C C . GLU B 1 13 ? -8.211 -16.281 -5.512 1 96.06 13 GLU B C 1
ATOM 1439 O O . GLU B 1 13 ? -7.379 -17.156 -5.773 1 96.06 13 GLU B O 1
ATOM 1444 N N . THR B 1 14 ? -9.164 -16.469 -4.633 1 96.38 14 THR B N 1
ATOM 1445 C CA . THR B 1 14 ? -9.352 -17.719 -3.912 1 96.38 14 THR B CA 1
ATOM 1446 C C . THR B 1 14 ? -9.695 -18.844 -4.875 1 96.38 14 THR B C 1
ATOM 1448 O O . THR B 1 14 ? -9.156 -19.953 -4.762 1 96.38 14 THR B O 1
ATOM 1451 N N . ILE B 1 15 ? -10.555 -18.547 -5.797 1 96.62 15 ILE B N 1
ATOM 1452 C CA . ILE B 1 15 ? -10.945 -19.547 -6.789 1 96.62 15 ILE B CA 1
ATOM 1453 C C . ILE B 1 15 ? -9.727 -19.953 -7.617 1 96.62 15 ILE B C 1
ATOM 1455 O O . ILE B 1 15 ? -9.508 -21.141 -7.867 1 96.62 15 ILE B O 1
ATOM 1459 N N . PHE B 1 16 ? -8.945 -18.969 -8.023 1 96.12 16 PHE B N 1
ATOM 1460 C CA . PHE B 1 16 ? -7.719 -19.219 -8.773 1 96.12 16 PHE B CA 1
ATOM 1461 C C . PHE B 1 16 ? -6.797 -20.156 -8.008 1 96.12 16 PHE B C 1
ATOM 1463 O O . PHE B 1 16 ? -6.293 -21.125 -8.57 1 96.12 16 PHE B O 1
ATOM 1470 N N . LEU B 1 17 ? -6.602 -19.859 -6.777 1 94.06 17 LEU B N 1
ATOM 1471 C CA . LEU B 1 17 ? -5.707 -20.641 -5.941 1 94.06 17 LEU B CA 1
ATOM 1472 C C . LEU B 1 17 ? -6.227 -22.078 -5.781 1 94.06 17 LEU B C 1
ATOM 1474 O O . LEU B 1 17 ? -5.469 -23.031 -5.938 1 94.06 17 LEU B O 1
ATOM 1478 N N . LEU B 1 18 ? -7.477 -22.234 -5.48 1 94.5 18 LEU B N 1
ATOM 1479 C CA . LEU B 1 18 ? -8.086 -23.531 -5.238 1 94.5 18 LEU B CA 1
ATOM 1480 C C . LEU B 1 18 ? -8.102 -24.375 -6.516 1 94.5 18 LEU B C 1
ATOM 1482 O O . LEU B 1 18 ? -7.898 -25.594 -6.469 1 94.5 18 LEU B O 1
ATOM 1486 N N . GLU B 1 19 ? -8.375 -23.703 -7.598 1 92.19 19 GLU B N 1
ATOM 1487 C CA . GLU B 1 19 ? -8.367 -24.406 -8.875 1 92.19 19 GLU B CA 1
ATOM 1488 C C . GLU B 1 19 ? -6.969 -24.906 -9.219 1 92.19 19 GLU B C 1
ATOM 1490 O O . GLU B 1 19 ? -6.812 -26 -9.773 1 92.19 19 GLU B O 1
ATOM 1495 N N . SER B 1 20 ? -6.02 -24.109 -8.93 1 87.75 20 SER B N 1
ATOM 1496 C CA . SER B 1 20 ? -4.637 -24.484 -9.203 1 87.75 20 SER B CA 1
ATOM 1497 C C . SER B 1 20 ? -4.203 -25.656 -8.344 1 87.75 20 SER B C 1
ATOM 1499 O O . SER B 1 20 ? -3.365 -26.469 -8.758 1 87.75 20 SER B O 1
ATOM 1501 N N . GLU B 1 21 ? -4.77 -25.766 -7.191 1 86.19 21 GLU B N 1
ATOM 1502 C CA . GLU B 1 21 ? -4.398 -26.812 -6.25 1 86.19 21 GLU B CA 1
ATOM 1503 C C . GLU B 1 21 ? -5.223 -28.078 -6.488 1 86.19 21 GLU B C 1
ATOM 1505 O O . GLU B 1 21 ? -4.695 -29.188 -6.414 1 86.19 21 GLU B O 1
ATOM 1510 N N . HIS B 1 22 ? -6.555 -27.969 -6.629 1 80.75 22 HIS B N 1
ATOM 1511 C CA . HIS B 1 22 ? -7.449 -29.125 -6.633 1 80.75 22 HIS B CA 1
ATOM 1512 C C . HIS B 1 22 ? -8.227 -29.219 -7.941 1 80.75 22 HIS B C 1
ATOM 1514 O O . HIS B 1 22 ? -9.219 -29.938 -8.031 1 80.75 22 HIS B O 1
ATOM 1520 N N . LYS B 1 23 ? -7.859 -28.469 -8.914 1 77.19 23 LYS B N 1
ATOM 1521 C CA . LYS B 1 23 ? -8.469 -28.453 -10.242 1 77.19 23 LYS B CA 1
ATOM 1522 C C . LYS B 1 23 ? -9.781 -27.672 -10.234 1 77.19 23 LYS B C 1
ATOM 1524 O O . LYS B 1 23 ? -10.195 -27.125 -11.266 1 77.19 23 LYS B O 1
ATOM 1529 N N . ALA B 1 24 ? -10.562 -27.797 -9.109 1 81.56 24 ALA B N 1
ATOM 1530 C CA . ALA B 1 24 ? -11.773 -26.984 -9.008 1 81.56 24 ALA B CA 1
ATOM 1531 C C . ALA B 1 24 ? -11.969 -26.484 -7.586 1 81.56 24 ALA B C 1
ATOM 1533 O O . ALA B 1 24 ? -11.438 -27.047 -6.633 1 81.56 24 ALA B O 1
ATOM 1534 N N . ALA B 1 25 ? -12.781 -25.328 -7.539 1 91.88 25 ALA B N 1
ATOM 1535 C CA . ALA B 1 25 ? -13.055 -24.719 -6.238 1 91.88 25 ALA B CA 1
ATOM 1536 C C . ALA B 1 25 ? -14.484 -25.016 -5.793 1 91.88 25 ALA B C 1
ATOM 1538 O O . ALA B 1 25 ? -15.438 -24.766 -6.531 1 91.88 25 ALA B O 1
ATOM 1539 N N . ARG B 1 26 ? -14.617 -25.594 -4.656 1 92.19 26 ARG B N 1
ATOM 1540 C CA . ARG B 1 26 ? -15.945 -25.828 -4.102 1 92.19 26 ARG B CA 1
ATOM 1541 C C . ARG B 1 26 ? -16.375 -24.672 -3.195 1 92.19 26 ARG B C 1
ATOM 1543 O O . ARG B 1 26 ? -15.539 -24.094 -2.488 1 92.19 26 ARG B O 1
ATOM 1550 N N . PRO B 1 27 ? -17.688 -24.391 -3.236 1 93.19 27 PRO B N 1
ATOM 1551 C CA . PRO B 1 27 ? -18.188 -23.281 -2.418 1 93.19 27 PRO B CA 1
ATOM 1552 C C . PRO B 1 27 ? -17.766 -23.406 -0.952 1 93.19 27 PRO B C 1
ATOM 1554 O O . PRO B 1 27 ? -17.422 -22.406 -0.322 1 93.19 27 PRO B O 1
ATOM 1557 N N . LYS B 1 28 ? -17.734 -24.594 -0.448 1 92.38 28 LYS B N 1
ATOM 1558 C CA . LYS B 1 28 ? -17.359 -24.797 0.947 1 92.38 28 LYS B CA 1
ATOM 1559 C C . LYS B 1 28 ? -15.906 -24.406 1.181 1 92.38 28 LYS B C 1
ATOM 1561 O O . LYS B 1 28 ? -15.57 -23.812 2.207 1 92.38 28 LYS B O 1
ATOM 1566 N N . ASP B 1 29 ? -15.094 -24.766 0.284 1 94.12 29 ASP B N 1
ATOM 1567 C CA . ASP B 1 29 ? -13.672 -24.438 0.393 1 94.12 29 ASP B CA 1
ATOM 1568 C C . ASP B 1 29 ? -13.445 -22.922 0.268 1 94.12 29 ASP B C 1
ATOM 1570 O O . ASP B 1 29 ? -12.586 -22.375 0.952 1 94.12 29 ASP B O 1
ATOM 1574 N N . ILE B 1 30 ? -14.156 -22.297 -0.58 1 95.44 30 ILE B N 1
ATOM 1575 C CA . ILE B 1 30 ? -14.062 -20.859 -0.764 1 95.44 30 ILE B CA 1
ATOM 1576 C C . ILE B 1 30 ? -14.453 -20.141 0.531 1 95.44 30 ILE B C 1
ATOM 1578 O O . ILE B 1 30 ? -13.75 -19.25 0.987 1 95.44 30 ILE B O 1
ATOM 1582 N N . ALA B 1 31 ? -15.547 -20.641 1.105 1 95.62 31 ALA B N 1
ATOM 1583 C CA . ALA B 1 31 ? -16.031 -20.062 2.352 1 95.62 31 ALA B CA 1
ATOM 1584 C C . ALA B 1 31 ? -14.992 -20.188 3.459 1 95.62 31 ALA B C 1
ATOM 1586 O O . ALA B 1 31 ? -14.75 -19.234 4.211 1 95.62 31 ALA B O 1
ATOM 1587 N N . SER B 1 32 ? -14.391 -21.312 3.529 1 95.12 32 SER B N 1
ATOM 1588 C CA . SER B 1 32 ? -13.375 -21.578 4.547 1 95.12 32 SER B CA 1
ATOM 1589 C C . SER B 1 32 ? -12.148 -20.703 4.344 1 95.12 32 SER B C 1
ATOM 1591 O O . SER B 1 32 ? -11.617 -20.141 5.301 1 95.12 32 SER B O 1
ATOM 1593 N N . ASN B 1 33 ? -11.711 -20.562 3.115 1 93.88 33 ASN B N 1
ATOM 1594 C CA . ASN B 1 33 ? -10.516 -19.781 2.797 1 93.88 33 ASN B CA 1
ATOM 1595 C C . ASN B 1 33 ? -10.711 -18.297 3.104 1 93.88 33 ASN B C 1
ATOM 1597 O O . ASN B 1 33 ? -9.773 -17.625 3.521 1 93.88 33 ASN B O 1
ATOM 1601 N N . LEU B 1 34 ? -11.867 -17.828 2.863 1 95.44 34 LEU B N 1
ATOM 1602 C CA . LEU B 1 34 ? -12.141 -16.406 3.037 1 95.44 34 LEU B CA 1
ATOM 1603 C C . LEU B 1 34 ? -12.75 -16.125 4.41 1 95.44 34 LEU B C 1
ATOM 1605 O O . LEU B 1 34 ? -12.938 -14.977 4.793 1 95.44 34 LEU B O 1
ATOM 1609 N N . ASN B 1 35 ? -13.07 -17.156 5.176 1 95.62 35 ASN B N 1
ATOM 1610 C CA . ASN B 1 35 ? -13.703 -17.062 6.484 1 95.62 35 ASN B CA 1
ATOM 1611 C C . ASN B 1 35 ? -15.016 -16.281 6.414 1 95.62 35 ASN B C 1
ATOM 1613 O O . ASN B 1 35 ? -15.195 -15.297 7.141 1 95.62 35 ASN B O 1
ATOM 1617 N N . VAL B 1 36 ? -15.891 -16.703 5.512 1 96.62 36 VAL B N 1
ATOM 1618 C CA . VAL B 1 36 ? -17.203 -16.078 5.328 1 96.62 36 VAL B CA 1
ATOM 1619 C C . VAL B 1 36 ? -18.281 -17.141 5.34 1 96.62 36 VAL B C 1
ATOM 1621 O O . VAL B 1 36 ? -18 -18.344 5.301 1 96.62 36 VAL B O 1
ATOM 1624 N N . GLN B 1 37 ? -19.5 -16.688 5.363 1 95.12 37 GLN B N 1
ATOM 1625 C CA . GLN B 1 37 ? -20.641 -17.594 5.367 1 95.12 37 GLN B CA 1
ATOM 1626 C C . GLN B 1 37 ? -20.984 -18.062 3.955 1 95.12 37 GLN B C 1
ATOM 1628 O O . GLN B 1 37 ? -20.719 -17.359 2.982 1 95.12 37 GLN B O 1
ATOM 1633 N N . ARG B 1 38 ? -21.656 -19.219 3.912 1 91.56 38 ARG B N 1
ATOM 1634 C CA . ARG B 1 38 ? -22.016 -19.828 2.637 1 91.56 38 ARG B CA 1
ATOM 1635 C C . ARG B 1 38 ? -22.906 -18.891 1.817 1 91.56 38 ARG B C 1
ATOM 1637 O O . ARG B 1 38 ? -22.797 -18.844 0.59 1 91.56 38 ARG B O 1
ATOM 1644 N N . ALA B 1 39 ? -23.703 -18.203 2.484 1 93 39 ALA B N 1
ATOM 1645 C CA . ALA B 1 39 ? -24.609 -17.281 1.797 1 93 39 ALA B CA 1
ATOM 1646 C C . ALA B 1 39 ? -23.828 -16.203 1.058 1 93 39 ALA B C 1
ATOM 1648 O O . ALA B 1 39 ? -24.188 -15.805 -0.054 1 93 39 ALA B O 1
ATOM 1649 N N . SER B 1 40 ? -22.75 -15.695 1.643 1 95.31 40 SER B N 1
ATOM 1650 C CA . SER B 1 40 ? -21.906 -14.68 1.021 1 95.31 40 SER B CA 1
ATOM 1651 C C . SER B 1 40 ? -21.203 -15.234 -0.219 1 95.31 40 SER B C 1
ATOM 1653 O O . SER B 1 40 ? -21.031 -14.516 -1.209 1 95.31 40 SER B O 1
ATOM 1655 N N . VAL B 1 41 ? -20.906 -16.453 -0.117 1 96.12 41 VAL B N 1
ATOM 1656 C CA . VAL B 1 41 ? -20.219 -17.109 -1.236 1 96.12 41 VAL B CA 1
ATOM 1657 C C . VAL B 1 41 ? -21.172 -17.203 -2.432 1 96.12 41 VAL B C 1
ATOM 1659 O O . VAL B 1 41 ? -20.781 -16.875 -3.559 1 96.12 41 VAL B O 1
ATOM 1662 N N . THR B 1 42 ? -22.359 -17.609 -2.205 1 94.75 42 THR B N 1
ATOM 1663 C CA . THR B 1 42 ? -23.359 -17.75 -3.27 1 94.75 42 THR B CA 1
ATOM 1664 C C . THR B 1 42 ? -23.562 -16.422 -3.986 1 94.75 42 THR B C 1
ATOM 1666 O O . THR B 1 42 ? -23.562 -16.359 -5.219 1 94.75 42 THR B O 1
ATOM 1669 N N . GLY B 1 43 ? -23.781 -15.391 -3.188 1 95.62 43 GLY B N 1
ATOM 1670 C CA . GLY B 1 43 ? -23.953 -14.07 -3.771 1 95.62 43 GLY B CA 1
ATOM 1671 C C . GLY B 1 43 ? -22.781 -13.625 -4.621 1 95.62 43 GLY B C 1
ATOM 1672 O O . GLY B 1 43 ? -22.969 -13.102 -5.719 1 95.62 43 GLY B O 1
ATOM 1673 N N . ALA B 1 44 ? -21.609 -13.867 -4.188 1 96.81 44 ALA B N 1
ATOM 1674 C CA . ALA B 1 44 ? -20.406 -13.477 -4.895 1 96.81 44 ALA B CA 1
ATOM 1675 C C . ALA B 1 44 ? -20.219 -14.281 -6.176 1 96.81 44 ALA B C 1
ATOM 1677 O O . ALA B 1 44 ? -19.859 -13.742 -7.219 1 96.81 44 ALA B O 1
ATOM 1678 N N . LEU B 1 45 ? -20.547 -15.523 -6.086 1 96.56 45 LEU B N 1
ATOM 1679 C CA . LEU B 1 45 ? -20.406 -16.391 -7.25 1 96.56 45 LEU B CA 1
ATOM 1680 C C . LEU B 1 45 ? -21.406 -16.031 -8.336 1 96.56 45 LEU B C 1
ATOM 1682 O O . LEU B 1 45 ? -21.094 -16.078 -9.523 1 96.56 45 LEU B O 1
ATOM 1686 N N . GLN B 1 46 ? -22.547 -15.711 -7.898 1 95.88 46 GLN B N 1
ATOM 1687 C CA . GLN B 1 46 ? -23.562 -15.266 -8.852 1 95.88 46 GLN B CA 1
ATOM 1688 C C . GLN B 1 46 ? -23.125 -13.977 -9.547 1 95.88 46 GLN B C 1
ATOM 1690 O O . GLN B 1 46 ? -23.234 -13.859 -10.773 1 95.88 46 GLN B O 1
ATOM 1695 N N . SER B 1 47 ? -22.625 -13.086 -8.773 1 97 47 SER B N 1
ATOM 1696 C CA . SER B 1 47 ? -22.141 -11.82 -9.32 1 97 47 SER B CA 1
ATOM 1697 C C . SER B 1 47 ? -21 -12.047 -10.312 1 97 47 SER B C 1
ATOM 1699 O O . SER B 1 47 ? -21 -11.461 -11.398 1 97 47 SER B O 1
ATOM 1701 N N . LEU B 1 48 ? -20.078 -12.906 -9.969 1 97.81 48 LEU B N 1
ATOM 1702 C CA . LEU B 1 48 ? -18.938 -13.219 -10.828 1 97.81 48 LEU B CA 1
ATOM 1703 C C . LEU B 1 48 ? -19.406 -13.93 -12.094 1 97.81 48 LEU B C 1
ATOM 1705 O O . LEU B 1 48 ? -18.859 -13.688 -13.18 1 97.81 48 LEU B O 1
ATOM 1709 N N . SER B 1 49 ? -20.359 -14.773 -11.953 1 97 49 SER B N 1
ATOM 1710 C CA . SER B 1 49 ? -20.906 -15.484 -13.102 1 97 49 SER B CA 1
ATOM 1711 C C . SER B 1 49 ? -21.609 -14.531 -14.062 1 97 49 SER B C 1
ATOM 1713 O O . SER B 1 49 ? -21.453 -14.641 -15.281 1 97 49 SER B O 1
ATOM 1715 N N . GLU B 1 50 ? -22.328 -13.648 -13.516 1 96.56 50 GLU B N 1
ATOM 1716 C CA . GLU B 1 50 ? -23.016 -12.648 -14.32 1 96.56 50 GLU B CA 1
ATOM 1717 C C . GLU B 1 50 ? -22.031 -11.789 -15.109 1 96.56 50 GLU B C 1
ATOM 1719 O O . GLU B 1 50 ? -22.344 -11.336 -16.219 1 96.56 50 GLU B O 1
ATOM 1724 N N . LYS B 1 51 ? -20.875 -11.617 -14.539 1 97.06 51 LYS B N 1
ATOM 1725 C CA . LYS B 1 51 ? -19.844 -10.82 -15.188 1 97.06 51 LYS B CA 1
ATOM 1726 C C . LYS B 1 51 ? -19.016 -11.664 -16.156 1 97.06 51 LYS B C 1
ATOM 1728 O O . LYS B 1 51 ? -18.094 -11.156 -16.812 1 97.06 51 LYS B O 1
ATOM 1733 N N . GLY B 1 52 ? -19.344 -12.969 -16.219 1 97.25 52 GLY B N 1
ATOM 1734 C CA . GLY B 1 52 ? -18.703 -13.875 -17.156 1 97.25 52 GLY B CA 1
ATOM 1735 C C . GLY B 1 52 ? -17.312 -14.32 -16.703 1 97.25 52 GLY B C 1
ATOM 1736 O O . GLY B 1 52 ? -16.484 -14.695 -17.516 1 97.25 52 GLY B O 1
ATOM 1737 N N . LEU B 1 53 ? -17.062 -14.289 -15.344 1 98 53 LEU B N 1
ATOM 1738 C CA . LEU B 1 53 ? -15.711 -14.539 -14.859 1 98 53 LEU B CA 1
ATOM 1739 C C . LEU B 1 53 ? -15.578 -15.953 -14.305 1 98 53 LEU B C 1
ATOM 1741 O O . LEU B 1 53 ? -14.469 -16.484 -14.18 1 98 53 LEU B O 1
ATOM 1745 N N . VAL B 1 54 ? -16.734 -16.547 -13.961 1 97.69 54 VAL B N 1
ATOM 1746 C CA . VAL B 1 54 ? -16.688 -17.906 -13.43 1 97.69 54 VAL B CA 1
ATOM 1747 C C . VAL B 1 54 ? -17.812 -18.734 -14.039 1 97.69 54 VAL B C 1
ATOM 1749 O O . VAL B 1 54 ? -18.828 -18.203 -14.477 1 97.69 54 VAL B O 1
ATOM 1752 N N . ASN B 1 55 ? -17.547 -19.984 -14.188 1 96.06 55 ASN B N 1
ATOM 1753 C CA . ASN B 1 55 ? -18.594 -20.984 -14.414 1 96.06 55 ASN B CA 1
ATOM 1754 C C . ASN B 1 55 ? -19.203 -21.469 -13.102 1 96.06 55 ASN B C 1
ATOM 1756 O O . ASN B 1 55 ? -18.547 -22.141 -12.312 1 96.06 55 ASN B O 1
ATOM 1760 N N . TYR B 1 56 ? -20.359 -21.031 -12.945 1 92.94 56 TYR B N 1
ATOM 1761 C CA . TYR B 1 56 ? -21 -21.328 -11.672 1 92.94 56 TYR B CA 1
ATOM 1762 C C . TYR B 1 56 ? -22.344 -22 -11.891 1 92.94 56 TYR B C 1
ATOM 1764 O O . TYR B 1 56 ? -23.172 -21.5 -12.664 1 92.94 56 TYR B O 1
ATOM 1772 N N . GLN B 1 57 ? -22.547 -23.203 -11.367 1 88.25 57 GLN B N 1
ATOM 1773 C CA . GLN B 1 57 ? -23.812 -23.906 -11.227 1 88.25 57 GLN B CA 1
ATOM 1774 C C . GLN B 1 57 ? -24.016 -24.406 -9.797 1 88.25 57 GLN B C 1
ATOM 1776 O O . GLN B 1 57 ? -23.062 -24.859 -9.156 1 88.25 57 GLN B O 1
ATOM 1781 N N . PRO B 1 58 ? -25.219 -24.234 -9.359 1 84.12 58 PRO B N 1
ATOM 1782 C CA . PRO B 1 58 ? -25.469 -24.688 -7.992 1 84.12 58 PRO B CA 1
ATOM 1783 C C . PRO B 1 58 ? -24.984 -26.109 -7.742 1 84.12 58 PRO B C 1
ATOM 1785 O O . PRO B 1 58 ? -25.109 -26.969 -8.617 1 84.12 58 PRO B O 1
ATOM 1788 N N . TYR B 1 59 ? -24.344 -26.359 -6.641 1 80.31 59 TYR B N 1
ATOM 1789 C CA . TYR B 1 59 ? -23.922 -27.641 -6.133 1 80.31 59 TYR B CA 1
ATOM 1790 C C . TYR B 1 59 ? -22.812 -28.234 -7.004 1 80.31 59 TYR B C 1
ATOM 1792 O O . TYR B 1 59 ? -22.562 -29.438 -6.98 1 80.31 59 TYR B O 1
ATOM 1800 N N . SER B 1 60 ? -22.266 -27.359 -7.789 1 86.38 60 SER B N 1
ATOM 1801 C CA . SER B 1 60 ? -21.156 -27.797 -8.625 1 86.38 60 SER B CA 1
ATOM 1802 C C . SER B 1 60 ? -19.891 -27.031 -8.289 1 86.38 60 SER B C 1
ATOM 1804 O O . SER B 1 60 ? -19.922 -26.016 -7.582 1 86.38 60 SER B O 1
ATOM 1806 N N . ALA B 1 61 ? -18.797 -27.656 -8.742 1 91.06 61 ALA B N 1
ATOM 1807 C CA . ALA B 1 61 ? -17.516 -26.969 -8.594 1 91.06 61 ALA B CA 1
ATOM 1808 C C . ALA B 1 61 ? -17.453 -25.719 -9.461 1 91.06 61 ALA B C 1
ATOM 1810 O O . ALA B 1 61 ? -18.062 -25.672 -10.531 1 91.06 61 ALA B O 1
ATOM 1811 N N . VAL B 1 62 ? -16.797 -24.75 -8.961 1 95.31 62 VAL B N 1
ATOM 1812 C CA . VAL B 1 62 ? -16.656 -23.469 -9.641 1 95.31 62 VAL B CA 1
ATOM 1813 C C . VAL B 1 62 ? -15.312 -23.422 -10.375 1 95.31 62 VAL B C 1
ATOM 1815 O O . VAL B 1 62 ? -14.281 -23.844 -9.844 1 95.31 62 VAL B O 1
ATOM 1818 N N . THR B 1 63 ? -15.367 -22.969 -11.617 1 94.94 63 THR B N 1
ATOM 1819 C CA . THR B 1 63 ? -14.141 -22.797 -12.383 1 94.94 63 THR B CA 1
ATOM 1820 C C . THR B 1 63 ? -14.094 -21.406 -13.008 1 94.94 63 THR B C 1
ATOM 1822 O O . THR B 1 63 ? -15.133 -20.75 -13.156 1 94.94 63 THR B O 1
ATOM 1825 N N . LEU B 1 64 ? -12.906 -21 -13.312 1 96.38 64 LEU B N 1
ATOM 1826 C CA . LEU B 1 64 ? -12.727 -19.719 -13.992 1 96.38 64 LEU B CA 1
ATOM 1827 C C . LEU B 1 64 ? -13 -19.859 -15.484 1 96.38 64 LEU B C 1
ATOM 1829 O O . LEU B 1 64 ? -12.633 -20.859 -16.094 1 96.38 64 LEU B O 1
ATOM 1833 N N . THR B 1 65 ? -13.711 -18.844 -16.047 1 96.94 65 THR B N 1
ATOM 1834 C CA . THR B 1 65 ? -13.727 -18.734 -17.5 1 96.94 65 THR B CA 1
ATOM 1835 C C . THR B 1 65 ? -12.367 -18.25 -18.016 1 96.94 65 THR B C 1
ATOM 1837 O O . THR B 1 65 ? -11.469 -17.969 -17.234 1 96.94 65 THR B O 1
ATOM 1840 N N . SER B 1 66 ? -12.219 -18.172 -19.344 1 96.25 66 SER B N 1
ATOM 1841 C CA . SER B 1 66 ? -10.992 -17.625 -19.922 1 96.25 66 SER B CA 1
ATOM 1842 C C . SER B 1 66 ? -10.766 -16.188 -19.469 1 96.25 66 SER B C 1
ATOM 1844 O O . SER B 1 66 ? -9.641 -15.812 -19.109 1 96.25 66 SER B O 1
ATOM 1846 N N . GLU B 1 67 ? -11.828 -15.461 -19.484 1 96.5 67 GLU B N 1
ATOM 1847 C CA . GLU B 1 67 ? -11.75 -14.078 -19.031 1 96.5 67 GLU B CA 1
ATOM 1848 C C . GLU B 1 67 ? -11.492 -14.008 -17.531 1 96.5 67 GLU B C 1
ATOM 1850 O O . GLU B 1 67 ? -10.711 -13.172 -17.062 1 96.5 67 GLU B O 1
ATOM 1855 N N . GLY B 1 68 ? -12.164 -14.906 -16.781 1 96.75 68 GLY B N 1
ATOM 1856 C CA . GLY B 1 68 ? -11.93 -14.984 -15.344 1 96.75 68 GLY B CA 1
ATOM 1857 C C . GLY B 1 68 ? -10.492 -15.297 -14.984 1 96.75 68 GLY B C 1
ATOM 1858 O O . GLY B 1 68 ? -9.938 -14.727 -14.047 1 96.75 68 GLY B O 1
ATOM 1859 N N . PHE B 1 69 ? -9.93 -16.109 -15.805 1 94.44 69 PHE B N 1
ATOM 1860 C CA . PHE B 1 69 ? -8.539 -16.484 -15.602 1 94.44 69 PHE B CA 1
ATOM 1861 C C . PHE B 1 69 ? -7.613 -15.297 -15.844 1 94.44 69 PHE B C 1
ATOM 1863 O O . PHE B 1 69 ? -6.68 -15.062 -15.07 1 94.44 69 PHE B O 1
ATOM 1870 N N . ARG B 1 70 ? -7.859 -14.594 -16.828 1 94.56 70 ARG B N 1
ATOM 1871 C CA . ARG B 1 70 ? -7.059 -13.422 -17.156 1 94.56 70 ARG B CA 1
ATOM 1872 C C . ARG B 1 70 ? -7.125 -12.391 -16.031 1 94.56 70 ARG B C 1
ATOM 1874 O O . ARG B 1 70 ? -6.094 -11.867 -15.594 1 94.56 70 ARG B O 1
ATOM 1881 N N . VAL B 1 71 ? -8.297 -12.18 -15.531 1 95.19 71 VAL B N 1
ATOM 1882 C CA . VAL B 1 71 ? -8.492 -11.188 -14.477 1 95.19 71 VAL B CA 1
ATOM 1883 C C . VAL B 1 71 ? -7.879 -11.695 -13.172 1 95.19 71 VAL B C 1
ATOM 1885 O O . VAL B 1 71 ? -7.191 -10.945 -12.469 1 95.19 71 VAL B O 1
ATOM 1888 N N . ALA B 1 72 ? -8.117 -12.945 -12.883 1 95.62 72 ALA B N 1
ATOM 1889 C CA . ALA B 1 72 ? -7.582 -13.539 -11.664 1 95.62 72 ALA B CA 1
ATOM 1890 C C . ALA B 1 72 ? -6.059 -13.492 -11.648 1 95.62 72 ALA B C 1
ATOM 1892 O O . ALA B 1 72 ? -5.449 -13.234 -10.609 1 95.62 72 ALA B O 1
ATOM 1893 N N . THR B 1 73 ? -5.418 -13.734 -12.781 1 94.75 73 THR B N 1
ATOM 1894 C CA . THR B 1 73 ? -3.963 -13.719 -12.891 1 94.75 73 THR B CA 1
ATOM 1895 C C . THR B 1 73 ? -3.414 -12.328 -12.578 1 94.75 73 THR B C 1
ATOM 1897 O O . THR B 1 73 ? -2.383 -12.203 -11.914 1 94.75 73 THR B O 1
ATOM 1900 N N . LYS B 1 74 ? -4.117 -11.336 -13.039 1 94 74 LYS B N 1
ATOM 1901 C CA . LYS B 1 74 ? -3.707 -9.961 -12.758 1 94 74 LYS B CA 1
ATOM 1902 C C . LYS B 1 74 ? -3.811 -9.648 -11.273 1 94 74 LYS B C 1
ATOM 1904 O O . LYS B 1 74 ? -2.912 -9.031 -10.695 1 94 74 LYS B O 1
ATOM 1909 N N . VAL B 1 75 ? -4.898 -10.125 -10.695 1 95.12 75 VAL B N 1
ATOM 1910 C CA . VAL B 1 75 ? -5.129 -9.891 -9.273 1 95.12 75 VAL B CA 1
ATOM 1911 C C . VAL B 1 75 ? -4.059 -10.602 -8.445 1 95.12 75 VAL B C 1
ATOM 1913 O O . VAL B 1 75 ? -3.477 -10.016 -7.531 1 95.12 75 VAL B O 1
ATOM 1916 N N . VAL B 1 76 ? -3.785 -11.805 -8.766 1 95.12 76 VAL B N 1
ATOM 1917 C CA . VAL B 1 76 ? -2.809 -12.617 -8.055 1 95.12 76 VAL B CA 1
ATOM 1918 C C . VAL B 1 76 ? -1.412 -12.031 -8.234 1 95.12 76 VAL B C 1
ATOM 1920 O O . VAL B 1 76 ? -0.606 -12.031 -7.301 1 95.12 76 VAL B O 1
ATOM 1923 N N . HIS B 1 77 ? -1.163 -11.578 -9.422 1 95.19 77 HIS B N 1
ATOM 1924 C CA . HIS B 1 77 ? 0.135 -10.977 -9.703 1 95.19 77 HIS B CA 1
ATOM 1925 C C . HIS B 1 77 ? 0.385 -9.766 -8.805 1 95.19 77 HIS B C 1
ATOM 1927 O O . HIS B 1 77 ? 1.471 -9.617 -8.242 1 95.19 77 HIS B O 1
ATOM 1933 N N . ARG B 1 78 ? -0.586 -8.898 -8.68 1 96.19 78 ARG B N 1
ATOM 1934 C CA . ARG B 1 78 ? -0.469 -7.73 -7.812 1 96.19 78 ARG B CA 1
ATOM 1935 C C . ARG B 1 78 ? -0.147 -8.141 -6.379 1 96.19 78 ARG B C 1
ATOM 1937 O O . ARG B 1 78 ? 0.773 -7.598 -5.766 1 96.19 78 ARG B O 1
ATOM 1944 N N . HIS B 1 79 ? -0.839 -9.125 -5.945 1 96.75 79 HIS B N 1
ATOM 1945 C CA . HIS B 1 79 ? -0.648 -9.656 -4.602 1 96.75 79 HIS B CA 1
ATOM 1946 C C . HIS B 1 79 ? 0.761 -10.211 -4.422 1 96.75 79 HIS B C 1
ATOM 1948 O O . HIS B 1 79 ? 1.424 -9.922 -3.424 1 96.75 79 HIS B O 1
ATOM 1954 N N . ARG B 1 80 ? 1.199 -10.922 -5.383 1 96.12 80 ARG B N 1
ATOM 1955 C CA . ARG B 1 80 ? 2.496 -11.586 -5.301 1 96.12 80 ARG B CA 1
ATOM 1956 C C . ARG B 1 80 ? 3.633 -10.57 -5.316 1 96.12 80 ARG B C 1
ATOM 1958 O O . ARG B 1 80 ? 4.613 -10.719 -4.586 1 96.12 80 ARG B O 1
ATOM 1965 N N . VAL B 1 81 ? 3.527 -9.602 -6.141 1 96.5 81 VAL B N 1
ATOM 1966 C CA . VAL B 1 81 ? 4.551 -8.57 -6.227 1 96.5 81 VAL B CA 1
ATOM 1967 C C . VAL B 1 81 ? 4.672 -7.848 -4.883 1 96.5 81 VAL B C 1
ATOM 1969 O O . VAL B 1 81 ? 5.777 -7.641 -4.379 1 96.5 81 VAL B O 1
ATOM 1972 N N . LEU B 1 82 ? 3.541 -7.469 -4.309 1 97.88 82 LEU B N 1
ATOM 1973 C CA . LEU B 1 82 ? 3.537 -6.773 -3.025 1 97.88 82 LEU B CA 1
ATOM 1974 C C . LEU B 1 82 ? 4.105 -7.664 -1.925 1 97.88 82 LEU B C 1
ATOM 1976 O O . LEU B 1 82 ? 4.93 -7.219 -1.126 1 97.88 82 LEU B O 1
ATOM 1980 N N . ALA B 1 83 ? 3.678 -8.914 -1.937 1 97.38 83 ALA B N 1
ATOM 1981 C CA . ALA B 1 83 ? 4.16 -9.852 -0.931 1 97.38 83 ALA B CA 1
ATOM 1982 C C . ALA B 1 83 ? 5.676 -10.031 -1.03 1 97.38 83 ALA B C 1
ATOM 1984 O O . ALA B 1 83 ? 6.367 -10.086 -0.012 1 97.38 83 ALA B O 1
ATOM 1985 N N . GLU B 1 84 ? 6.16 -10.117 -2.217 1 96 84 GLU B N 1
ATOM 1986 C CA . GLU B 1 84 ? 7.598 -10.258 -2.441 1 96 84 GLU B CA 1
ATOM 1987 C C . GLU B 1 84 ? 8.359 -9.047 -1.905 1 96 84 GLU B C 1
ATOM 1989 O O . GLU B 1 84 ? 9.375 -9.203 -1.221 1 96 84 GLU B O 1
ATOM 1994 N N . PHE B 1 85 ? 7.93 -7.875 -2.217 1 97.88 85 PHE B N 1
ATOM 1995 C CA . PHE B 1 85 ? 8.586 -6.664 -1.741 1 97.88 85 PHE B CA 1
ATOM 1996 C C . PHE B 1 85 ? 8.594 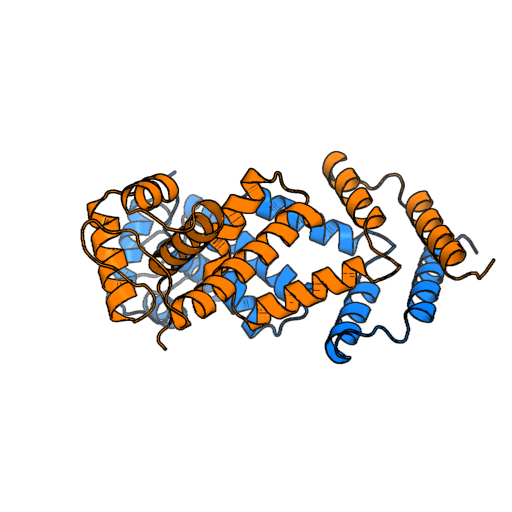-6.613 -0.218 1 97.88 85 PHE B C 1
ATOM 1998 O O . PHE B 1 85 ? 9.633 -6.367 0.395 1 97.88 85 PHE B O 1
ATOM 2005 N N . LEU B 1 86 ? 7.43 -6.891 0.363 1 97.94 86 LEU B N 1
ATOM 2006 C CA . LEU B 1 86 ? 7.281 -6.793 1.811 1 97.94 86 LEU B CA 1
ATOM 2007 C C . LEU B 1 86 ? 8.133 -7.84 2.516 1 97.94 86 LEU B C 1
ATOM 2009 O O . LEU B 1 86 ? 8.75 -7.555 3.543 1 97.94 86 LEU B O 1
ATOM 2013 N N . GLN B 1 87 ? 8.188 -9.008 1.971 1 96.75 87 GLN B N 1
ATOM 2014 C CA . GLN B 1 87 ? 8.914 -10.102 2.604 1 96.75 87 GLN B CA 1
ATOM 2015 C C . GLN B 1 87 ? 10.414 -9.977 2.354 1 96.75 87 GLN B C 1
ATOM 2017 O O . GLN B 1 87 ? 11.219 -10.062 3.287 1 96.75 87 GLN B O 1
ATOM 2022 N N . THR B 1 88 ? 10.797 -9.719 1.151 1 94.88 88 THR B N 1
ATOM 2023 C CA . THR B 1 88 ? 12.195 -9.797 0.755 1 94.88 88 THR B CA 1
ATOM 2024 C C . THR B 1 88 ? 12.906 -8.469 1.018 1 94.88 88 THR B C 1
ATOM 2026 O O . THR B 1 88 ? 14.055 -8.453 1.462 1 94.88 88 THR B O 1
ATOM 2029 N N . PHE B 1 89 ? 12.266 -7.395 0.766 1 94.5 89 PHE B N 1
ATOM 2030 C CA . PHE B 1 89 ? 12.922 -6.094 0.88 1 94.5 89 PHE B CA 1
ATOM 2031 C C . PHE B 1 89 ? 12.727 -5.516 2.275 1 94.5 89 PHE B C 1
ATOM 2033 O O . PHE B 1 89 ? 13.68 -5.004 2.877 1 94.5 89 PHE B O 1
ATOM 2040 N N . LEU B 1 90 ? 11.547 -5.66 2.777 1 95.25 90 LEU B N 1
ATOM 2041 C CA . LEU B 1 90 ? 11.289 -5.109 4.105 1 95.25 90 LEU B CA 1
ATOM 2042 C C . LEU B 1 90 ? 11.523 -6.16 5.184 1 95.25 90 LEU B C 1
ATOM 2044 O O . LEU B 1 90 ? 11.414 -5.863 6.375 1 95.25 90 LEU B O 1
ATOM 2048 N N . GLN B 1 91 ? 11.789 -7.375 4.766 1 94.12 91 GLN B N 1
ATOM 2049 C CA . GLN B 1 91 ? 12.195 -8.453 5.66 1 94.12 91 GLN B CA 1
ATOM 2050 C C . GLN B 1 91 ? 11.117 -8.734 6.703 1 94.12 91 GLN B C 1
ATOM 2052 O O . GLN B 1 91 ? 11.422 -8.93 7.883 1 94.12 91 GLN B O 1
ATOM 2057 N N . LEU B 1 92 ? 9.93 -8.688 6.301 1 96.38 92 LEU B N 1
ATOM 2058 C CA . LEU B 1 92 ? 8.812 -9.047 7.168 1 96.38 92 LEU B CA 1
ATOM 2059 C C . LEU B 1 92 ? 8.617 -10.555 7.215 1 96.38 92 LEU B C 1
ATOM 2061 O O . LEU B 1 92 ? 8.93 -11.258 6.25 1 96.38 92 LEU B O 1
ATOM 2065 N N . ALA B 1 93 ? 8.109 -11.016 8.328 1 96 93 ALA B N 1
ATOM 2066 C CA . ALA B 1 93 ? 7.688 -12.414 8.391 1 96 93 ALA B CA 1
ATOM 2067 C C . ALA B 1 93 ? 6.664 -12.727 7.305 1 96 93 ALA B C 1
ATOM 2069 O O . ALA B 1 93 ? 5.828 -11.891 6.965 1 96 93 ALA B O 1
ATOM 2070 N N . PRO B 1 94 ? 6.703 -13.938 6.781 1 96.31 94 PRO B N 1
ATOM 2071 C CA . PRO B 1 94 ? 5.828 -14.312 5.664 1 96.31 94 PRO B CA 1
ATOM 2072 C C . PRO B 1 94 ? 4.355 -14.023 5.949 1 96.31 94 PRO B C 1
ATOM 2074 O O . PRO B 1 94 ? 3.648 -13.5 5.086 1 96.31 94 PRO B O 1
ATOM 2077 N N . GLU B 1 95 ? 3.904 -14.312 7.141 1 96.5 95 GLU B N 1
ATOM 2078 C CA . GLU B 1 95 ? 2.498 -14.125 7.484 1 96.5 95 GLU B CA 1
ATOM 2079 C C . GLU B 1 95 ? 2.115 -12.648 7.484 1 96.5 95 GLU B C 1
ATOM 2081 O O . GLU B 1 95 ? 1.032 -12.281 7.023 1 96.5 95 GLU B O 1
ATOM 2086 N N . VAL B 1 96 ? 2.986 -11.828 8.016 1 96.81 96 VAL B N 1
ATOM 2087 C CA . VAL B 1 96 ? 2.754 -10.391 8.07 1 96.81 96 VAL B CA 1
ATOM 2088 C C . VAL B 1 96 ? 2.785 -9.805 6.656 1 96.81 96 VAL B C 1
ATOM 2090 O O . VAL B 1 96 ? 1.928 -9 6.293 1 96.81 96 VAL B O 1
ATOM 2093 N N . ALA B 1 97 ? 3.754 -10.242 5.867 1 97.62 97 ALA B N 1
ATOM 2094 C CA . ALA B 1 97 ? 3.885 -9.797 4.484 1 97.62 97 ALA B CA 1
ATOM 2095 C C . ALA B 1 97 ? 2.643 -10.148 3.67 1 97.62 97 ALA B C 1
ATOM 2097 O O . ALA B 1 97 ? 2.105 -9.305 2.945 1 97.62 97 ALA B O 1
ATOM 2098 N N . GLU B 1 98 ? 2.176 -11.367 3.871 1 96.25 98 GLU B N 1
ATOM 2099 C CA . GLU B 1 98 ? 1.011 -11.844 3.137 1 96.25 98 GLU B CA 1
ATOM 2100 C C . GLU B 1 98 ? -0.245 -11.07 3.521 1 96.25 98 GLU B C 1
ATOM 2102 O O . GLU B 1 98 ? -1.038 -10.695 2.656 1 96.25 98 GLU B O 1
ATOM 2107 N N . ALA B 1 99 ? -0.415 -10.883 4.75 1 95.88 99 ALA B N 1
ATOM 2108 C CA . ALA B 1 99 ? -1.597 -10.172 5.234 1 95.88 99 ALA B CA 1
ATOM 2109 C C . ALA B 1 99 ? -1.626 -8.742 4.715 1 95.88 99 ALA B C 1
ATOM 2111 O O . ALA B 1 99 ? -2.678 -8.242 4.301 1 95.88 99 ALA B O 1
ATOM 2112 N N . ASN B 1 100 ? -0.517 -8.078 4.77 1 97.19 100 ASN B N 1
ATOM 2113 C CA . ASN B 1 100 ? -0.447 -6.707 4.27 1 97.19 100 ASN B CA 1
ATOM 2114 C C . ASN B 1 100 ? -0.63 -6.656 2.754 1 97.19 100 ASN B C 1
ATOM 2116 O O . ASN B 1 100 ? -1.325 -5.777 2.238 1 97.19 100 ASN B O 1
ATOM 2120 N N . ALA B 1 101 ? -0.002 -7.586 2.047 1 97.38 101 ALA B N 1
ATOM 2121 C CA . ALA B 1 101 ? -0.173 -7.645 0.597 1 97.38 101 ALA B CA 1
ATOM 2122 C C . ALA B 1 101 ? -1.647 -7.773 0.224 1 97.38 101 ALA B C 1
ATOM 2124 O O . ALA B 1 101 ? -2.121 -7.102 -0.698 1 97.38 101 ALA B O 1
ATOM 2125 N N . CYS B 1 102 ? -2.32 -8.586 0.937 1 95.12 102 CYS B N 1
ATOM 2126 C CA . CYS B 1 102 ? -3.74 -8.805 0.684 1 95.12 102 CYS B CA 1
ATOM 2127 C C . CYS B 1 102 ? -4.531 -7.52 0.88 1 95.12 102 CYS B C 1
ATOM 2129 O O . CYS B 1 102 ? -5.473 -7.246 0.134 1 95.12 102 CYS B O 1
ATOM 2131 N N . ARG B 1 103 ? -4.145 -6.781 1.815 1 94.44 103 ARG B N 1
ATOM 2132 C CA . ARG B 1 103 ? -4.848 -5.535 2.105 1 94.44 103 ARG B CA 1
ATOM 2133 C C . ARG B 1 103 ? -4.5 -4.461 1.083 1 94.44 103 ARG B C 1
ATOM 2135 O O . ARG B 1 103 ? -5.34 -3.625 0.741 1 94.44 103 ARG B O 1
ATOM 2142 N N . LEU B 1 104 ? -3.381 -4.445 0.523 1 96.56 104 LEU B N 1
ATOM 2143 C CA . LEU B 1 104 ? -2.844 -3.344 -0.266 1 96.56 104 LEU B CA 1
ATOM 2144 C C . LEU B 1 104 ? -3.121 -3.553 -1.751 1 96.56 104 LEU B C 1
ATOM 2146 O O . LEU B 1 104 ? -3.197 -2.586 -2.516 1 96.56 104 LEU B O 1
ATOM 2150 N N . GLU B 1 105 ? -3.236 -4.75 -2.148 1 95.44 105 GLU B N 1
ATOM 2151 C CA . GLU B 1 105 ? -3.219 -5.098 -3.566 1 95.44 105 GLU B CA 1
ATOM 2152 C C . GLU B 1 105 ? -4.402 -4.477 -4.301 1 95.44 105 GLU B C 1
ATOM 2154 O O . GLU B 1 105 ? -4.309 -4.164 -5.488 1 95.44 105 GLU B O 1
ATOM 2159 N N . HIS B 1 106 ? -5.484 -4.199 -3.598 1 94.44 106 HIS B N 1
ATOM 2160 C CA . HIS B 1 106 ? -6.688 -3.676 -4.234 1 94.44 106 HIS B CA 1
ATOM 2161 C C . HIS B 1 106 ? -6.578 -2.172 -4.461 1 94.44 106 HIS B C 1
ATOM 2163 O O . HIS B 1 106 ? -7.324 -1.607 -5.266 1 94.44 106 HIS B O 1
ATOM 2169 N N . ASP B 1 107 ? -5.672 -1.575 -3.775 1 93.56 107 ASP B N 1
ATOM 2170 C CA . ASP B 1 107 ? -5.691 -0.117 -3.717 1 93.56 107 ASP B CA 1
ATOM 2171 C C . ASP B 1 107 ? -4.52 0.48 -4.496 1 93.56 107 ASP B C 1
ATOM 2173 O O . ASP B 1 107 ? -4.543 1.658 -4.855 1 93.56 107 ASP B O 1
ATOM 2177 N N . ILE B 1 108 ? -3.514 -0.279 -4.738 1 95.25 108 ILE B N 1
ATOM 2178 C CA . ILE B 1 108 ? -2.359 0.222 -5.477 1 95.25 108 ILE B CA 1
ATOM 2179 C C . ILE B 1 108 ? -2.689 0.297 -6.965 1 95.25 108 ILE B C 1
ATOM 2181 O O . ILE B 1 108 ? -3.266 -0.637 -7.527 1 95.25 108 ILE B O 1
ATOM 2185 N N . ASP B 1 109 ? -2.367 1.443 -7.59 1 95.12 109 ASP B N 1
ATOM 2186 C CA . ASP B 1 109 ? -2.709 1.557 -9.008 1 95.12 109 ASP B CA 1
ATOM 2187 C C . ASP B 1 109 ? -1.646 0.897 -9.883 1 95.12 109 ASP B C 1
ATOM 2189 O O . ASP B 1 109 ? -0.585 0.506 -9.391 1 95.12 109 ASP B O 1
ATOM 2193 N N . ASP B 1 110 ? -1.976 0.717 -11.18 1 93.56 110 ASP B N 1
ATOM 2194 C CA . ASP B 1 110 ? -1.134 -0.037 -12.102 1 93.56 110 ASP B CA 1
ATOM 2195 C C . ASP B 1 110 ? 0.228 0.633 -12.273 1 93.56 110 ASP B C 1
ATOM 2197 O O . ASP B 1 110 ? 1.258 -0.043 -12.305 1 93.56 110 ASP B O 1
ATOM 2201 N N . GLU B 1 111 ? 0.24 1.922 -12.391 1 94.56 111 GLU B N 1
ATOM 2202 C CA . GLU B 1 111 ? 1.492 2.65 -12.57 1 94.56 111 GLU B CA 1
ATOM 2203 C C . GLU B 1 111 ? 2.428 2.445 -11.383 1 94.56 111 GLU B C 1
ATOM 2205 O O . GLU B 1 111 ? 3.623 2.197 -11.562 1 94.56 111 GLU B O 1
ATOM 2210 N N . THR B 1 112 ? 1.877 2.553 -10.219 1 96.56 112 THR B N 1
ATOM 2211 C CA . THR B 1 112 ? 2.66 2.381 -9 1 96.56 112 THR B CA 1
ATOM 2212 C C . THR B 1 112 ? 3.195 0.957 -8.898 1 96.56 112 THR B C 1
ATOM 2214 O O . THR B 1 112 ? 4.348 0.747 -8.516 1 96.56 112 THR B O 1
ATOM 2217 N N . LEU B 1 113 ? 2.361 0.009 -9.234 1 95.81 113 LEU B N 1
ATOM 2218 C CA . LEU B 1 113 ? 2.797 -1.383 -9.211 1 95.81 113 LEU B CA 1
ATOM 2219 C C . LEU B 1 113 ? 3.949 -1.61 -10.188 1 95.81 113 LEU B C 1
ATOM 2221 O O . LEU B 1 113 ? 4.914 -2.301 -9.859 1 95.81 113 LEU B O 1
ATOM 2225 N N . GLU B 1 114 ? 3.818 -1.084 -11.375 1 93.56 114 GLU B N 1
ATOM 2226 C CA . GLU B 1 114 ? 4.863 -1.233 -12.383 1 93.56 114 GLU B CA 1
ATOM 2227 C C . GLU B 1 114 ? 6.18 -0.627 -11.906 1 93.56 114 GLU B C 1
ATOM 2229 O O . GLU B 1 114 ? 7.25 -1.187 -12.156 1 93.56 114 GLU B O 1
ATOM 2234 N N . ARG B 1 115 ? 6.094 0.481 -11.281 1 94.44 115 ARG B N 1
ATOM 2235 C CA . ARG B 1 115 ? 7.289 1.129 -10.742 1 94.44 115 ARG B CA 1
ATOM 2236 C C . ARG B 1 115 ? 7.91 0.294 -9.633 1 94.44 115 ARG B C 1
ATOM 2238 O O . ARG B 1 115 ? 9.141 0.221 -9.516 1 94.44 115 ARG B O 1
ATOM 2245 N N . LEU B 1 116 ? 7.07 -0.262 -8.805 1 96.19 116 LEU B N 1
ATOM 2246 C CA . LEU B 1 116 ? 7.562 -1.144 -7.75 1 96.19 116 LEU B CA 1
ATOM 2247 C C . LEU B 1 116 ? 8.305 -2.338 -8.344 1 96.19 116 LEU B C 1
ATOM 2249 O O . LEU B 1 116 ? 9.359 -2.729 -7.84 1 96.19 116 LEU B O 1
ATOM 2253 N N . ILE B 1 117 ? 7.746 -2.932 -9.398 1 93.31 117 ILE B N 1
ATOM 2254 C CA . ILE B 1 117 ? 8.375 -4.051 -10.086 1 93.31 117 ILE B CA 1
ATOM 2255 C C . ILE B 1 117 ? 9.742 -3.621 -10.625 1 93.31 117 ILE B C 1
ATOM 2257 O O . ILE B 1 117 ? 10.727 -4.344 -10.477 1 93.31 117 ILE B O 1
ATOM 2261 N N . ALA B 1 118 ? 9.781 -2.471 -11.219 1 92.69 118 ALA B N 1
ATOM 2262 C CA . ALA B 1 118 ? 11.031 -1.937 -11.742 1 92.69 118 ALA B CA 1
ATOM 2263 C C . ALA B 1 118 ? 12.055 -1.736 -10.625 1 92.69 118 ALA B C 1
ATOM 2265 O O . ALA B 1 118 ? 13.242 -2.004 -10.805 1 92.69 118 ALA B O 1
ATOM 2266 N N . PHE B 1 119 ? 11.617 -1.201 -9.516 1 94.69 119 PHE B N 1
ATOM 2267 C CA . PHE B 1 119 ? 12.484 -0.962 -8.367 1 94.69 119 PHE B CA 1
ATOM 2268 C C . PHE B 1 119 ? 13.078 -2.27 -7.859 1 94.69 119 PHE B C 1
ATOM 2270 O O . PHE B 1 119 ? 14.281 -2.35 -7.598 1 94.69 119 PHE B O 1
ATOM 2277 N N . ILE B 1 120 ? 12.227 -3.281 -7.719 1 93.12 120 ILE B N 1
ATOM 2278 C CA . ILE B 1 120 ? 12.656 -4.605 -7.289 1 93.12 120 ILE B CA 1
ATOM 2279 C C . ILE B 1 120 ? 13.719 -5.137 -8.242 1 93.12 120 ILE B C 1
ATOM 2281 O O . ILE B 1 120 ? 14.773 -5.605 -7.809 1 93.12 120 ILE B O 1
ATOM 2285 N N . LYS B 1 121 ? 13.406 -5.031 -9.508 1 90.06 121 LYS B N 1
ATOM 2286 C CA . LYS B 1 121 ? 14.344 -5.492 -10.531 1 90.06 121 LYS B CA 1
ATOM 2287 C C . LYS B 1 121 ? 15.664 -4.734 -10.445 1 90.06 121 LYS B C 1
ATOM 2289 O O . LYS B 1 121 ? 16.734 -5.332 -10.562 1 90.06 121 LYS B O 1
ATOM 2294 N N . PHE B 1 122 ? 15.617 -3.492 -10.281 1 91.25 122 PHE B N 1
ATOM 2295 C CA . PHE B 1 122 ? 16.797 -2.633 -10.203 1 91.25 122 PHE B CA 1
ATOM 2296 C C . PHE B 1 122 ? 17.672 -3.035 -9.023 1 91.25 122 PHE B C 1
ATOM 2298 O O . PHE B 1 122 ? 18.891 -3.146 -9.172 1 91.25 122 PHE B O 1
ATOM 2305 N N . VAL B 1 123 ? 17.078 -3.232 -7.898 1 91.12 123 VAL B N 1
ATOM 2306 C CA . VAL B 1 123 ? 17.812 -3.607 -6.699 1 91.12 123 VAL B CA 1
ATOM 2307 C C . VAL B 1 123 ? 18.5 -4.957 -6.918 1 91.12 123 VAL B C 1
ATOM 2309 O O . VAL B 1 123 ? 19.625 -5.168 -6.48 1 91.12 123 VAL B O 1
ATOM 2312 N N . GLN B 1 124 ? 17.797 -5.789 -7.543 1 86.06 124 GLN B N 1
ATOM 2313 C CA . GLN B 1 124 ? 18.312 -7.137 -7.754 1 86.06 124 GLN B CA 1
ATOM 2314 C C . GLN B 1 124 ? 19.438 -7.141 -8.789 1 86.06 124 GLN B C 1
ATOM 2316 O O . GLN B 1 124 ? 20.359 -7.965 -8.727 1 86.06 124 GLN B O 1
ATOM 2321 N N . GLN B 1 125 ? 19.422 -6.219 -9.641 1 82.19 125 GLN B N 1
ATOM 2322 C CA . GLN B 1 125 ? 20.344 -6.246 -10.766 1 82.19 125 GLN B CA 1
ATOM 2323 C C . GLN B 1 125 ? 21.5 -5.277 -10.555 1 82.19 125 GLN B C 1
ATOM 2325 O O . GLN B 1 125 ? 22.578 -5.441 -11.141 1 82.19 125 GLN B O 1
ATOM 2330 N N . CYS B 1 126 ? 21.25 -4.262 -9.867 1 83.12 126 CYS B N 1
ATOM 2331 C CA . CYS B 1 126 ? 22.281 -3.264 -9.641 1 83.12 126 CYS B CA 1
ATOM 2332 C C . CYS B 1 126 ? 23.438 -3.855 -8.852 1 83.12 126 CYS B C 1
ATOM 2334 O O . CYS B 1 126 ? 23.234 -4.453 -7.789 1 83.12 126 CYS B O 1
ATOM 2336 N N . PRO B 1 127 ? 24.594 -3.66 -9.25 1 78.12 127 PRO B N 1
ATOM 2337 C CA . PRO B 1 127 ? 25.766 -4.215 -8.562 1 78.12 127 PRO B CA 1
ATOM 2338 C C . PRO B 1 127 ? 25.969 -3.635 -7.168 1 78.12 127 PRO B C 1
ATOM 2340 O O . PRO B 1 127 ? 26.625 -4.246 -6.328 1 78.12 127 PRO B O 1
ATOM 2343 N N . ARG B 1 128 ? 25.5 -2.455 -6.891 1 78.75 128 ARG B N 1
ATOM 2344 C CA . ARG B 1 128 ? 25.656 -1.818 -5.59 1 78.75 128 ARG B CA 1
ATOM 2345 C C . ARG B 1 128 ? 24.75 -2.477 -4.547 1 78.75 128 ARG B C 1
ATOM 2347 O O . ARG B 1 128 ? 24.969 -2.326 -3.344 1 78.75 128 ARG B O 1
ATOM 2354 N N . THR B 1 129 ? 23.766 -3.059 -5.18 1 87.44 129 THR B N 1
ATOM 2355 C CA . THR B 1 129 ? 22.781 -3.674 -4.293 1 87.44 129 THR B CA 1
ATOM 2356 C C . THR B 1 129 ? 22.672 -5.172 -4.562 1 87.44 129 THR B C 1
ATOM 2358 O O . THR B 1 129 ? 23.594 -5.777 -5.109 1 87.44 129 THR B O 1
ATOM 2361 N N . GLY B 1 130 ? 21.641 -5.855 -4.211 1 82.69 130 GLY B N 1
ATOM 2362 C CA . GLY B 1 130 ? 21.516 -7.301 -4.348 1 82.69 130 GLY B CA 1
ATOM 2363 C C . GLY B 1 130 ? 21.281 -8.008 -3.027 1 82.69 130 GLY B C 1
ATOM 2364 O O . GLY B 1 130 ? 20.969 -7.371 -2.023 1 82.69 130 GLY B O 1
ATOM 2365 N N . PRO B 1 131 ? 21.484 -9.25 -3.15 1 83.94 131 PRO B N 1
ATOM 2366 C CA . PRO B 1 131 ? 21.156 -10.039 -1.958 1 83.94 131 PRO B CA 1
ATOM 2367 C C . PRO B 1 131 ? 22.016 -9.656 -0.75 1 83.94 131 PRO B C 1
ATOM 2369 O O . PRO B 1 131 ? 21.531 -9.672 0.383 1 83.94 131 PRO B O 1
ATOM 2372 N N . ASP B 1 132 ? 23.188 -9.375 -1.003 1 82 132 ASP B N 1
ATOM 2373 C CA . ASP B 1 132 ? 24.078 -9.023 0.105 1 82 132 ASP B CA 1
ATOM 2374 C C . ASP B 1 132 ? 23.641 -7.699 0.74 1 82 132 ASP B C 1
ATOM 2376 O O . ASP B 1 132 ? 23.766 -7.523 1.955 1 82 132 ASP B O 1
ATOM 2380 N N . TRP B 1 133 ? 23.234 -6.789 -0.051 1 87.5 133 TRP B N 1
ATOM 2381 C CA . TRP B 1 133 ? 22.75 -5.504 0.443 1 87.5 133 TRP B CA 1
ATOM 2382 C C . TRP B 1 133 ? 21.469 -5.684 1.258 1 87.5 133 TRP B C 1
ATOM 2384 O O . TRP B 1 133 ? 21.297 -5.035 2.293 1 87.5 133 TRP B O 1
ATOM 2394 N N . LEU B 1 134 ? 20.578 -6.559 0.825 1 89.88 134 LEU B N 1
ATOM 2395 C CA . LEU B 1 134 ? 19.359 -6.859 1.564 1 89.88 134 LEU B CA 1
ATOM 2396 C C . LEU B 1 134 ? 19.688 -7.508 2.906 1 89.88 134 LEU B C 1
ATOM 2398 O O . LEU B 1 134 ? 19 -7.266 3.9 1 89.88 134 LEU B O 1
ATOM 2402 N N . GLN B 1 135 ? 20.703 -8.281 2.896 1 87.19 135 GLN B N 1
ATOM 2403 C CA . GLN B 1 135 ? 21.156 -8.867 4.156 1 87.19 135 GLN B CA 1
ATOM 2404 C C . GLN B 1 135 ? 21.672 -7.797 5.109 1 87.19 135 GLN B C 1
ATOM 2406 O O . GLN B 1 135 ? 21.5 -7.898 6.324 1 87.19 135 GLN B O 1
ATOM 2411 N N . ALA B 1 136 ? 22.391 -6.848 4.555 1 86.56 136 ALA B N 1
ATOM 2412 C CA . ALA B 1 136 ? 22.859 -5.727 5.363 1 86.56 136 ALA B CA 1
ATOM 2413 C C . ALA B 1 136 ? 21.688 -4.984 6 1 86.56 136 ALA B C 1
ATOM 2415 O O . ALA B 1 136 ? 21.781 -4.523 7.137 1 86.56 136 ALA B O 1
ATOM 2416 N N . PHE B 1 137 ? 20.641 -4.848 5.293 1 90.56 137 PHE B N 1
ATOM 2417 C CA . PHE B 1 137 ? 19.438 -4.223 5.844 1 90.56 137 PHE B CA 1
ATOM 2418 C C . PHE B 1 137 ? 18.891 -5.031 7.012 1 90.56 137 PHE B C 1
ATOM 2420 O O . PHE B 1 137 ? 18.469 -4.465 8.016 1 90.56 137 PHE B O 1
ATOM 2427 N N . THR B 1 138 ? 18.875 -6.293 6.84 1 89.25 138 THR B N 1
ATOM 2428 C CA . THR B 1 138 ? 18.438 -7.152 7.934 1 89.25 138 THR B CA 1
ATOM 2429 C C . THR B 1 138 ? 19.234 -6.875 9.203 1 89.25 138 THR B C 1
ATOM 2431 O O . THR B 1 138 ? 18.672 -6.746 10.289 1 89.25 138 THR B O 1
ATOM 2434 N N . ARG B 1 139 ? 20.5 -6.789 9.062 1 86.56 139 ARG B N 1
ATOM 2435 C CA . ARG B 1 139 ? 21.375 -6.496 10.195 1 86.56 139 ARG B CA 1
ATOM 2436 C C . ARG B 1 139 ? 21.078 -5.113 10.766 1 86.56 139 ARG B C 1
ATOM 2438 O O . ARG B 1 139 ? 21.094 -4.926 11.984 1 86.56 139 ARG B O 1
ATOM 2445 N N . PHE B 1 140 ? 20.906 -4.246 9.867 1 86.5 140 PHE B N 1
ATOM 2446 C CA . PHE B 1 140 ? 20.547 -2.887 10.266 1 86.5 140 PHE B CA 1
ATOM 2447 C C . PHE B 1 140 ? 19.312 -2.881 11.141 1 86.5 140 PHE B C 1
ATOM 2449 O O . PHE B 1 140 ? 19.266 -2.186 12.156 1 86.5 140 PHE B O 1
ATOM 2456 N N . CYS B 1 141 ? 18.281 -3.643 10.82 1 83.75 141 CYS B N 1
ATOM 2457 C CA . CYS B 1 141 ? 17.031 -3.709 11.562 1 83.75 141 CYS B CA 1
ATOM 2458 C C . CYS B 1 141 ? 17.234 -4.406 12.906 1 83.75 141 CYS B C 1
ATOM 2460 O O . CYS B 1 141 ? 16.594 -4.039 13.898 1 83.75 141 CYS B O 1
ATOM 2462 N N . GLU B 1 142 ? 18.031 -5.348 12.859 1 81.88 142 GLU B N 1
ATOM 2463 C CA . GLU B 1 142 ? 18.281 -6.098 14.086 1 81.88 142 GLU B CA 1
ATOM 2464 C C . GLU B 1 142 ? 19.078 -5.27 15.086 1 81.88 142 GLU B C 1
ATOM 2466 O O . GLU B 1 142 ? 18.922 -5.434 16.297 1 81.88 142 GLU B O 1
ATOM 2471 N N . HIS B 1 143 ? 19.938 -4.402 14.555 1 71.06 143 HIS B N 1
ATOM 2472 C CA . HIS B 1 143 ? 20.797 -3.607 15.43 1 71.06 143 HIS B CA 1
ATOM 2473 C C . HIS B 1 143 ? 20.203 -2.215 15.648 1 71.06 143 HIS B C 1
ATOM 2475 O O . HIS B 1 143 ? 20.953 -1.243 15.797 1 71.06 143 HIS B O 1
ATOM 2481 N N . LYS B 1 144 ? 19.172 -2.148 15.539 1 64.62 144 LYS B N 1
ATOM 2482 C CA . LYS B 1 144 ? 18.375 -0.964 15.859 1 64.62 144 LYS B CA 1
ATOM 2483 C C . LYS B 1 144 ? 18.844 0.243 15.055 1 64.62 144 LYS B C 1
ATOM 2485 O O . LYS B 1 144 ? 18.984 1.342 15.594 1 64.62 144 LYS B O 1
ATOM 2490 N N . GLY B 1 145 ? 19.375 -0.05 13.867 1 64.31 145 GLY B N 1
ATOM 2491 C CA . GLY B 1 145 ? 19.5 1.064 12.945 1 64.31 145 GLY B CA 1
ATOM 2492 C C . GLY B 1 145 ? 20.922 1.584 12.82 1 64.31 145 GLY B C 1
ATOM 2493 O O . GLY B 1 145 ? 21.141 2.725 12.406 1 64.31 145 GLY B O 1
ATOM 2494 N N . ARG B 1 146 ? 21.984 1.022 13.477 1 55.28 146 ARG B N 1
ATOM 2495 C CA . ARG B 1 146 ? 23.391 1.409 13.352 1 55.28 146 ARG B CA 1
ATOM 2496 C C . ARG B 1 146 ? 24.172 0.381 12.539 1 55.28 146 ARG B C 1
ATOM 2498 O O . ARG B 1 146 ? 24.109 -0.818 12.82 1 55.28 146 ARG B O 1
ATOM 2505 N N . CYS B 1 147 ? 24.406 0.743 11.32 1 61.31 147 CYS B N 1
ATOM 2506 C CA . CYS B 1 147 ? 25.297 -0.157 10.594 1 61.31 147 CYS B CA 1
ATOM 2507 C C . CYS B 1 147 ? 26.719 -0.074 11.141 1 61.31 147 CYS B C 1
ATOM 2509 O O . CYS B 1 147 ? 27.328 1 11.148 1 61.31 147 CYS B O 1
ATOM 2511 N N . GLU B 1 148 ? 27.062 -0.871 11.961 1 54.56 148 GLU B N 1
ATOM 2512 C CA . GLU B 1 148 ? 28.391 -0.851 12.562 1 54.56 148 GLU B CA 1
ATOM 2513 C C . GLU B 1 148 ? 29.453 -1.228 11.539 1 54.56 148 GLU B C 1
ATOM 2515 O O . GLU B 1 148 ? 30.641 -0.994 11.758 1 54.56 148 GLU B O 1
ATOM 2520 N N . ASN B 1 149 ? 29.125 -1.803 10.531 1 55.09 149 ASN B N 1
ATOM 2521 C CA . ASN B 1 149 ? 30.156 -2.381 9.664 1 55.09 149 ASN B CA 1
ATOM 2522 C C . ASN B 1 149 ? 30 -1.889 8.227 1 55.09 149 ASN B C 1
ATOM 2524 O O . ASN B 1 149 ? 30.156 -2.666 7.285 1 55.09 149 ASN B O 1
ATOM 2528 N N . CYS B 1 150 ? 29.797 -0.592 8.203 1 59.31 150 CYS B N 1
ATOM 2529 C CA . CYS B 1 150 ? 29.578 -0.041 6.871 1 59.31 150 CYS B CA 1
ATOM 2530 C C . CYS B 1 150 ? 30.828 -0.167 6.012 1 59.31 150 CYS B C 1
ATOM 2532 O O . CYS B 1 150 ? 30.734 -0.462 4.82 1 59.31 150 CYS B O 1
ATOM 2534 N N . SER B 1 151 ? 31.906 -0.04 6.633 1 55 151 SER B N 1
ATOM 2535 C CA . SER B 1 151 ? 33.156 -0.064 5.879 1 55 151 SER B CA 1
ATOM 2536 C C . SER B 1 151 ? 33.406 -1.44 5.273 1 55 151 SER B C 1
ATOM 2538 O O . SER B 1 151 ? 33.656 -1.56 4.07 1 55 151 SER B O 1
ATOM 2540 N N . PRO B 1 152 ? 33.375 -2.418 6.027 1 53.72 152 PRO B N 1
ATOM 2541 C CA . PRO B 1 152 ? 33.562 -3.744 5.434 1 53.72 152 PRO B CA 1
ATOM 2542 C C . PRO B 1 152 ? 32.5 -4.086 4.395 1 53.72 152 PRO B C 1
ATOM 2544 O O . PRO B 1 152 ? 32.812 -4.727 3.383 1 53.72 152 PRO B O 1
ATOM 2547 N N . CYS B 1 153 ? 31.422 -3.627 4.609 1 58.34 153 CYS B N 1
ATOM 2548 C CA . CYS B 1 153 ? 30.328 -3.896 3.688 1 58.34 153 CYS B CA 1
ATOM 2549 C C . CYS B 1 153 ? 30.594 -3.268 2.324 1 58.34 153 CYS B C 1
ATOM 2551 O O . CYS B 1 153 ? 30.406 -3.91 1.291 1 58.34 153 CYS B O 1
ATOM 2553 N N . LEU B 1 154 ? 31.062 -2.113 2.377 1 58 154 LEU B N 1
ATOM 2554 C CA . LEU B 1 154 ? 31.391 -1.416 1.139 1 58 154 LEU B CA 1
ATOM 2555 C C . LEU B 1 154 ? 32.562 -2.1 0.422 1 58 154 LEU B C 1
ATOM 2557 O O . LEU B 1 154 ? 32.531 -2.234 -0.804 1 58 154 LEU B O 1
ATOM 2561 N N . ARG B 1 155 ? 33.5 -2.477 1.216 1 56.28 155 ARG B N 1
ATOM 2562 C CA . ARG B 1 155 ? 34.656 -3.158 0.641 1 56.28 155 ARG B CA 1
ATOM 2563 C C . ARG B 1 155 ? 34.25 -4.457 -0.044 1 56.28 155 ARG B C 1
ATOM 2565 O O . ARG B 1 155 ? 34.75 -4.785 -1.122 1 56.28 155 ARG B O 1
ATOM 2572 N N . HIS B 1 156 ? 33.438 -5.066 0.606 1 55.72 156 HIS B N 1
ATOM 2573 C CA . HIS B 1 156 ? 32.938 -6.324 0.049 1 55.72 156 HIS B CA 1
ATOM 2574 C C . HIS B 1 156 ? 32.156 -6.094 -1.242 1 55.72 156 HIS B C 1
ATOM 2576 O O . HIS B 1 156 ? 32.312 -6.844 -2.209 1 55.72 156 HIS B O 1
ATOM 2582 N N . CYS B 1 157 ? 31.406 -5.152 -1.211 1 55.59 157 CYS B N 1
ATOM 2583 C CA . CYS B 1 157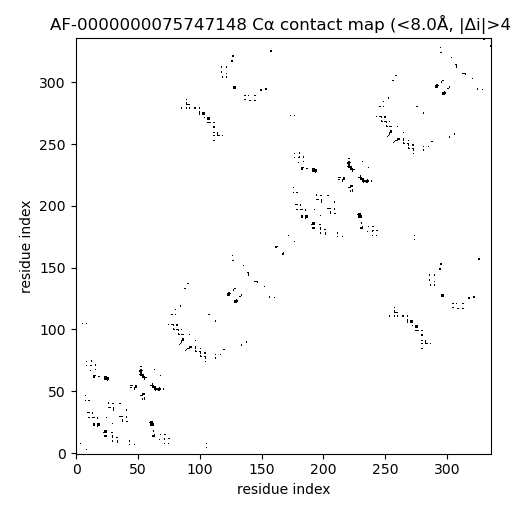 ? 30.656 -4.801 -2.416 1 55.59 157 CYS B CA 1
ATOM 2584 C C . CYS B 1 157 ? 31.609 -4.504 -3.574 1 55.59 157 CYS B C 1
ATOM 2586 O O . CYS B 1 157 ? 31.391 -4.969 -4.695 1 55.59 157 CYS B O 1
ATOM 2588 N N . LEU B 1 158 ? 32.594 -3.828 -3.275 1 56.19 158 LEU B N 1
ATOM 2589 C CA . LEU B 1 158 ? 33.625 -3.492 -4.27 1 56.19 158 LEU B CA 1
ATOM 2590 C C . LEU B 1 158 ? 34.312 -4.746 -4.766 1 56.19 158 LEU B C 1
ATOM 2592 O O . LEU B 1 158 ? 34.562 -4.902 -5.965 1 56.19 158 LEU B O 1
ATOM 2596 N N . GLU B 1 159 ? 34.688 -5.527 -3.836 1 57.47 159 GLU B N 1
ATOM 2597 C CA . GLU B 1 159 ? 35.406 -6.746 -4.172 1 57.47 159 GLU B CA 1
ATOM 2598 C C . GLU B 1 159 ? 34.562 -7.668 -5.047 1 57.47 159 GLU B C 1
ATOM 2600 O O . GLU B 1 159 ? 35.062 -8.242 -6.02 1 57.47 159 GLU B O 1
ATOM 2605 N N . THR B 1 160 ? 33.438 -7.762 -4.582 1 51.91 160 THR B N 1
ATOM 2606 C CA . THR B 1 160 ? 32.531 -8.633 -5.332 1 51.91 160 THR B CA 1
ATOM 2607 C C . THR B 1 160 ? 32.344 -8.102 -6.75 1 51.91 160 THR B C 1
ATOM 2609 O O . THR B 1 160 ? 32.312 -8.883 -7.711 1 51.91 160 THR B O 1
ATOM 2612 N N . TYR B 1 161 ? 32.156 -6.887 -6.816 1 50.78 161 TYR B N 1
ATOM 2613 C CA . TYR B 1 161 ? 32.031 -6.258 -8.125 1 50.78 161 TYR B CA 1
ATOM 2614 C C . TYR B 1 161 ? 33.281 -6.457 -8.953 1 50.78 161 TYR B C 1
ATOM 2616 O O . TYR B 1 161 ? 33.219 -6.762 -10.148 1 50.78 161 TYR B O 1
ATOM 2624 N N . GLU B 1 162 ? 34.344 -6.184 -8.32 1 55.56 162 GLU B N 1
ATOM 2625 C CA . GLU B 1 162 ? 35.625 -6.371 -9 1 55.56 162 GLU B CA 1
ATOM 2626 C C . GLU B 1 162 ? 35.812 -7.828 -9.422 1 55.56 162 GLU B C 1
ATOM 2628 O O . GLU B 1 162 ? 36.312 -8.102 -10.508 1 55.56 162 GLU B O 1
ATOM 2633 N N . ASP B 1 163 ? 35.438 -8.664 -8.562 1 53.72 163 ASP B N 1
ATOM 2634 C CA . ASP B 1 163 ? 35.594 -10.094 -8.852 1 53.72 163 ASP B CA 1
ATOM 2635 C C . ASP B 1 163 ? 34.688 -10.5 -10.023 1 53.72 163 ASP B C 1
ATOM 2637 O O . ASP B 1 163 ? 35.094 -11.297 -10.867 1 53.72 163 ASP B O 1
ATOM 2641 N N . GLU B 1 164 ? 33.594 -10.008 -9.898 1 49.03 164 GLU B N 1
ATOM 2642 C CA . GLU B 1 164 ? 32.656 -10.367 -10.953 1 49.03 164 GLU B CA 1
ATOM 2643 C C . GLU B 1 164 ? 33 -9.68 -12.266 1 49.03 164 GLU B C 1
ATOM 2645 O O . GLU B 1 164 ? 32.719 -10.203 -13.344 1 49.03 164 GLU B O 1
ATOM 2650 N N . HIS B 1 165 ? 33.562 -8.531 -12.195 1 50.31 165 HIS B N 1
ATOM 2651 C CA . HIS B 1 165 ? 33.844 -7.848 -13.453 1 50.31 165 HIS B CA 1
ATOM 2652 C C . HIS B 1 165 ? 35.344 -7.875 -13.758 1 50.31 165 HIS B C 1
ATOM 2654 O O . HIS B 1 165 ? 35.812 -7.273 -14.734 1 50.31 165 HIS B O 1
ATOM 2660 N N . GLY B 1 166 ? 35.969 -8.852 -13.438 1 48.12 166 GLY B N 1
ATOM 2661 C CA . GLY B 1 166 ? 37.312 -9.188 -13.867 1 48.12 166 GLY B CA 1
ATOM 2662 C C . GLY B 1 166 ? 38.312 -8.07 -13.633 1 48.12 166 GLY B C 1
ATOM 2663 O O . GLY B 1 166 ? 39.375 -8.039 -14.25 1 48.12 166 GLY B O 1
ATOM 2664 N N . GLU B 1 167 ? 37.938 -6.973 -13.039 1 38.69 167 GLU B N 1
ATOM 2665 C CA . GLU B 1 167 ? 39 -5.98 -12.992 1 38.69 167 GLU B CA 1
ATOM 2666 C C . GLU B 1 167 ? 39.938 -6.223 -11.812 1 38.69 167 GLU B C 1
ATOM 2668 O O . GLU B 1 167 ? 39.594 -5.914 -10.664 1 38.69 167 GLU B O 1
ATOM 2673 N N . SER B 1 168 ? 40.281 -7.34 -11.547 1 35.16 168 SER B N 1
ATOM 2674 C CA . SER B 1 168 ? 41.531 -7.52 -10.82 1 35.16 168 SER B CA 1
ATOM 2675 C C . SER B 1 168 ? 42.688 -6.797 -11.508 1 35.16 168 SER B C 1
ATOM 2677 O O . SER B 1 168 ? 42.781 -6.797 -12.734 1 35.16 168 SER B O 1
#

pLDDT: mean 86.74, std 15.14, range [35.16, 98.0]

InterPro domains:
  IPR001367 Iron dependent repressor, metal binding and dimerisation domain [PF02742] (65-133)
  IPR022687 DTXR-type, HTH domain [PF01325] (3-62)
  IPR022687 DTXR-type, HTH domain [PS50944] (4-65)
  IPR022689 Iron dependent repressor [SM00529] (26-125)
  IPR036388 Winged helix-like DNA-binding domain superfamily [G3DSA:1.10.10.10] (4-72)
  IPR036390 Winged helix DNA-binding domain superfamily [SSF46785] (4-64)
  IPR036421 Iron dependent repressor, metal binding and dimerisation domain superfamily [G3DSA:1.10.60.10] (74-132)
  IPR036421 Iron dependent repressor, metal binding and dimerisation domain superfamily [SSF47979] (65-142)
  IPR050536 MntR/IdeR Metal-Dependent Regulators [PTHR33238] (1-130)

Foldseek 3Di:
DDQDDLVLLLLLLQQLVCCVVPVFADLVSSCVVVVHDSVVSVVSLVVCVVVVQWDDDPPDTIHGDPVVVVSNVLLVVLLVLQLCCCCQQVVDDSVVSNVVSSVCSSPDDPVRSVVSVVVVVCQCPPLQHHDLNSVLVVVCVVVPRDSPPVPVSNVVSVVVVCVVVVVD/DDQDDLVLLLLLLQQLVCCVVPVFADLVSSCVVVVHDSVVSVVSLVVCVVVVQWDDDPPDTIHGDPVVVVSNVLLVVLLVLQLCCCCQQVVDDSVVSNVVSSVCSSPDDPVRSVVSVVVVVCQCPPLLHHNLNSVLVVVCVVVVRDSPPVPVSNVVSVVVVCVVVVVD

Nearest PDB structures (foldseek):
  2isy-assembly1_B  TM=8.655E-01  e=1.401E-06  Mycobacterium tuberculosis
  1g3s-assembly1_A  TM=8.215E-01  e=1.477E-06  Corynebacterium diphtheriae
  2qq9-assembly1_A-2  TM=8.178E-01  e=1.918E-06  Corynebacterium diphtheriae
  1xcv-assembly1_A-2  TM=8.146E-01  e=3.988E-06  Corynebacterium diphtheriae
  4o5v-assembly1_A  TM=8.210E-01  e=4.665E-06  Thermoplasma acidophilum DSM 1728

Sequence (336 aa):
MAKLSPTLEDYLETIFLLESEHKAARPKDIASNLNVQRASVTGALQSLSEKGLVNYQPYSAVTLTSEGFRVATKVVHRHRVLAEFLQTFLQLAPEVAEANACRLEHDIDDETLERLIAFIKFVQQCPRTGPDWLQAFTRFCEHKGRCENCSPCLRHCLETYEDEHGESMAKLSPTLEDYLETIFLLESEHKAARPKDIASNLNVQRASVTGALQSLSEKGLVNYQPYSAVTLTSEGFRVATKVVHRHRVLAEFLQTFLQLAPEVAEANACRLEHDIDDETLERLIAFIKFVQQCPRTGPDWLQAFTRFCEHKGRCENCSPCLRHCLETYEDEHGES

Radius of gyration: 24.02 Å; Cα contacts (8 Å, |Δi|>4): 351; chains: 2; bounding box: 68×58×43 Å

Secondary structure (DSSP, 8-state):
-PPPPHHHHHHHHHHHHHHHHHSSB-HHHHHHHHT--HHHHHHHHHHHHHTTSEE--TTS-BEE-HHHHHHHHHHHHHHHHHHHIIIIIS---HHHHHHHHHHHTTTS-HHHHHHHHHHHHHHHH-TTSSHHHHHHHHHHHHTTT--TTHHHHHHHHHHHHHHHHT--/-PPPPHHHHHHHHHHHHHHHHHSSB-HHHHHHHHT--HHHHHHHHHHHHHTTSEE--TTS-BEE-HHHHHHHHHHHHHHHHHHHIIIIIS---HHHHHHHHHHHTTTS-HHHHHHHHHHHHHHHH-TTSSHHHHHHHHHHHHTTT--TTHHHHHHHHHHHHHHHHT--